Protein AF-A0A142WNH7-F1 (afdb_monomer_lite)

Secondary structure (DSSP, 8-state):
-----------------------------------------HHHHHHHHHHHH--HHHHHHHEE-TT-GGGG---SSTTS---SEEHHHHHT-HHHHHHHHHHHHTTS-HHHHHHHHHHHH---S---HHHHHHHTT-EEEEES---SSSEEEEEEE-SSEEEEEEEETTEEEE--SEEEEEETTTTTT-BTTB-TTHHHHHHHHHHHT--HHHHHHHEEESSPPSS-TTTT-SS---PPP-SEEGGGS-HHHHHHHHHHHHHHHTTS-HHHHHHHHHHHHHH-GGG-EEEEEE-SSTTS-EEEEEE-SSEEEEEEEE--TTT-TT----EEEEEEEETT-GGGPPPTT---

pLDDT: mean 80.45, std 18.61, range [34.91, 98.5]

Foldseek 3Di:
DDDDDDDDDDDDDDDDDDDDDPPPPPPPPPPPPPPPPPPQQLLLVLQLQLLVPDDPVLNVQAEAAQPPLVLLFWDAADPPPDTHHQLLVLLVDPSNLVSVQSNVVQFFPNQQAVLLSVVSPDPDPDGQLLNCLQSARWHKHKHDRRDQADWIKIWIYYNFWTWIFIAHNSDTPFTDWIKGKFFACSQVVAGVQAHLVQQVVLLLVLLVPDDPVQNVQLAQDAAADPDDPCNRGQWDDPDQDGGDFLLRDDPVSNVSLVRNVLRVLNRHDPVSSVVVVVVQVVQPSRQWHKHKYDDSPQFTWIKIWIDHQFKIKIKTFAFDPPPDPPRTTTMMMIIIHTNCGHPSDGPDPPPD

Sequence (352 aa):
MGPSSMTSQMIPTLSRVLILGLAFLSLAGRPARSQEEPKTNPLVDASEHLLSLLNADERRVALLPFDDPRRLDWGCGERLYRRGLPLEFAAGNRAIRHALSPLLKSLAVLPTLDPVLVELGDETETKPLSAHAISDNCHLTLFGRPGPASRWSLSLEGSRISLNFVVDQGRIVSSTPQMIAWRGDDFANGIPGWDPRRVPDGMRELVATFSTAQRERAAYRESPAAVIASEGEAQVPLAPPLGLRYSELDPVQQELARRPVVDMCRMLPQEVANERLRTIAERGWDEVHFGWAGSENRKEPHSFRIQGPTFLLECVATVSDEFSGDGAVDTWQCVWRSRQGDFGLPLVGDSN

Radius of gyration: 29.56 Å; chains: 1; bounding box: 98×56×100 Å

Structure (mmCIF, N/CA/C/O backbone):
data_AF-A0A142WNH7-F1
#
_entry.id   AF-A0A142WNH7-F1
#
loop_
_atom_site.group_PDB
_atom_site.id
_atom_site.type_symbol
_atom_site.label_atom_id
_atom_site.label_alt_id
_atom_site.label_comp_id
_atom_site.label_asym_id
_atom_site.label_entity_id
_atom_site.label_seq_id
_atom_site.pdbx_PDB_ins_code
_atom_site.Cartn_x
_atom_site.Cartn_y
_atom_site.Cartn_z
_atom_site.occupancy
_atom_site.B_iso_or_equiv
_atom_site.auth_seq_id
_atom_site.auth_comp_id
_atom_site.auth_asym_id
_atom_site.auth_atom_id
_atom_site.pdbx_PDB_model_num
ATOM 1 N N . MET A 1 1 ? -72.234 -31.569 -48.144 1.00 38.62 1 MET A N 1
ATOM 2 C CA . MET A 1 1 ? -72.427 -32.163 -49.483 1.00 38.62 1 MET A CA 1
ATOM 3 C C . MET A 1 1 ? -71.335 -31.602 -50.383 1.00 38.62 1 MET A C 1
ATOM 5 O O . MET A 1 1 ? -71.257 -30.387 -50.486 1.00 38.62 1 MET A O 1
ATOM 9 N N . GLY A 1 2 ? -70.445 -32.454 -50.916 1.00 47.25 2 GLY A N 1
ATOM 10 C CA . GLY A 1 2 ? -69.524 -32.082 -52.015 1.00 47.25 2 GLY A CA 1
ATOM 11 C C . GLY A 1 2 ? -70.302 -31.808 -53.316 1.00 47.25 2 GLY A C 1
ATOM 12 O O . GLY A 1 2 ? -71.534 -31.831 -53.240 1.00 47.25 2 GLY A O 1
ATOM 13 N N . PRO A 1 3 ? -69.681 -31.602 -54.500 1.00 57.34 3 PRO A N 1
ATOM 14 C CA . PRO A 1 3 ? -68.365 -32.082 -54.984 1.00 57.34 3 PRO A CA 1
ATOM 15 C C . PRO A 1 3 ? -67.507 -30.935 -55.605 1.00 57.34 3 PRO A C 1
ATOM 17 O O . PRO A 1 3 ? -67.969 -29.806 -55.696 1.00 57.34 3 PRO A O 1
ATOM 20 N N . SER A 1 4 ? -66.198 -31.029 -55.879 1.00 40.84 4 SER A N 1
ATOM 21 C CA . SER A 1 4 ? -65.420 -31.858 -56.832 1.00 40.84 4 SER A CA 1
ATOM 22 C C . SER A 1 4 ? -65.783 -31.696 -58.323 1.00 40.84 4 SER A C 1
ATOM 24 O O . SER A 1 4 ? -66.835 -32.143 -58.761 1.00 40.84 4 SER A O 1
ATOM 26 N N . SER A 1 5 ? -64.864 -31.125 -59.112 1.00 42.47 5 SER A N 1
ATOM 27 C CA . SER A 1 5 ? -64.420 -31.545 -60.471 1.00 42.47 5 SER A CA 1
ATOM 28 C C . SER A 1 5 ? -63.553 -30.410 -61.053 1.00 42.47 5 SER A C 1
ATOM 30 O O . SER A 1 5 ? -63.972 -29.262 -61.060 1.00 42.47 5 SER A O 1
ATOM 32 N N . MET A 1 6 ? -62.238 -30.559 -61.245 1.00 42.66 6 MET A N 1
ATOM 33 C CA . MET A 1 6 ? -61.462 -31.366 -62.207 1.00 42.66 6 MET A CA 1
ATOM 34 C C . MET A 1 6 ? -61.632 -30.988 -63.684 1.00 42.66 6 MET A C 1
ATOM 36 O O . MET A 1 6 ? -62.741 -30.867 -64.188 1.00 42.66 6 MET A O 1
ATOM 40 N N . THR A 1 7 ? -60.472 -31.017 -64.357 1.00 42.25 7 THR A N 1
ATOM 41 C CA . THR A 1 7 ? -60.181 -30.990 -65.806 1.00 42.25 7 THR A CA 1
ATOM 42 C C . THR A 1 7 ? -60.046 -29.583 -66.416 1.00 42.25 7 THR A C 1
ATOM 44 O O . THR A 1 7 ? -60.785 -28.682 -66.063 1.00 42.25 7 THR A O 1
ATOM 47 N N . SER A 1 8 ? -59.088 -29.279 -67.295 1.00 38.88 8 SER A N 1
ATOM 48 C CA . SER A 1 8 ? -58.212 -30.145 -68.082 1.00 38.88 8 SER A CA 1
ATOM 49 C C . SER A 1 8 ? -56.910 -29.439 -68.491 1.00 38.88 8 SER A C 1
ATOM 51 O O . SER A 1 8 ? -56.737 -28.236 -68.339 1.00 38.88 8 SER A O 1
ATOM 53 N N . GLN A 1 9 ? -56.010 -30.275 -68.987 1.00 40.62 9 GLN A N 1
ATOM 54 C CA . GLN A 1 9 ? -54.592 -30.133 -69.285 1.00 40.62 9 GLN A CA 1
ATOM 55 C C . GLN A 1 9 ? -54.273 -29.212 -70.475 1.00 40.62 9 GLN A C 1
ATOM 57 O O . GLN A 1 9 ? -55.090 -29.083 -71.378 1.00 40.62 9 GLN A O 1
ATOM 62 N N . MET A 1 10 ? -53.026 -28.719 -70.549 1.00 36.62 10 MET A N 1
ATOM 63 C CA . MET A 1 10 ? -52.101 -29.025 -71.661 1.00 36.62 10 MET A CA 1
ATOM 64 C C . MET A 1 10 ? -50.708 -28.389 -71.454 1.00 36.62 10 MET A C 1
ATOM 66 O O . MET A 1 10 ? -50.561 -27.182 -71.311 1.00 36.62 10 MET A O 1
ATOM 70 N N . ILE A 1 11 ? -49.687 -29.247 -71.471 1.00 42.72 11 ILE A N 1
ATOM 71 C CA . ILE A 1 11 ? -48.238 -28.999 -71.645 1.00 42.72 11 ILE A CA 1
ATOM 72 C C . ILE A 1 11 ? -47.964 -29.461 -73.102 1.00 42.72 11 ILE A C 1
ATOM 74 O O . ILE A 1 11 ? -48.595 -30.461 -73.469 1.00 42.72 11 ILE A O 1
ATOM 78 N N . PRO A 1 12 ? -47.096 -28.838 -73.950 1.00 52.47 12 PRO A N 1
ATOM 79 C CA . PRO A 1 12 ? -45.646 -28.935 -73.736 1.00 52.47 12 PRO A CA 1
ATOM 80 C C . PRO A 1 12 ? -44.676 -27.900 -74.365 1.00 52.47 12 PRO A C 1
ATOM 82 O O . PRO A 1 12 ? -45.014 -27.079 -75.211 1.00 52.47 12 PRO A O 1
ATOM 85 N N . THR A 1 13 ? -43.407 -28.094 -73.961 1.00 37.75 13 THR A N 1
ATOM 86 C CA . THR A 1 13 ? -42.110 -27.842 -74.646 1.00 37.75 13 THR A CA 1
ATOM 87 C C . THR A 1 13 ? -41.588 -26.402 -74.728 1.00 37.75 13 THR A C 1
ATOM 89 O O . THR A 1 13 ? -42.099 -25.568 -75.455 1.00 37.75 13 THR A O 1
ATOM 92 N N . LEU A 1 14 ? -40.632 -26.044 -73.861 1.00 40.28 14 LEU A N 1
ATOM 93 C CA . LEU A 1 14 ? -39.161 -26.108 -74.030 1.00 40.28 14 LEU A CA 1
ATOM 94 C C . LEU A 1 14 ? -38.578 -25.056 -74.993 1.00 40.28 14 LEU A C 1
ATOM 96 O O . LEU A 1 14 ? -38.508 -25.269 -76.198 1.00 40.28 14 LEU A O 1
ATOM 100 N N . SER A 1 15 ? -37.986 -24.002 -74.428 1.00 34.97 15 SER A N 1
ATOM 101 C CA . SER A 1 15 ? -36.630 -23.574 -74.790 1.00 34.97 15 SER A CA 1
ATOM 102 C C . SER A 1 15 ? -36.051 -22.663 -73.715 1.00 34.97 15 SER A C 1
ATOM 104 O O . SER A 1 15 ? -36.736 -21.852 -73.102 1.00 34.97 15 SER A O 1
ATOM 106 N N . ARG A 1 16 ? -34.783 -22.929 -73.427 1.00 41.38 16 ARG A N 1
ATOM 107 C CA . ARG A 1 16 ? -33.985 -22.441 -72.307 1.00 41.38 16 ARG A CA 1
ATOM 108 C C . ARG A 1 16 ? -33.397 -21.051 -72.605 1.00 41.38 16 ARG A C 1
ATOM 110 O O . ARG A 1 16 ? -33.131 -20.747 -73.760 1.00 41.38 16 ARG A O 1
ATOM 117 N N . VAL A 1 17 ? -33.011 -20.367 -71.523 1.00 40.84 17 VAL A N 1
ATOM 118 C CA . VAL A 1 17 ? -31.764 -19.587 -71.321 1.00 40.84 17 VAL A CA 1
ATOM 119 C C . VAL A 1 17 ? -31.971 -18.103 -70.962 1.00 40.84 17 VAL A C 1
ATOM 121 O O . VAL A 1 17 ? -32.594 -17.344 -71.689 1.00 40.84 17 VAL A O 1
ATOM 124 N N . LEU A 1 18 ? -31.318 -17.743 -69.846 1.00 38.16 18 LEU A N 1
ATOM 125 C CA . LEU A 1 18 ? -30.968 -16.419 -69.311 1.00 38.16 18 LEU A CA 1
ATOM 126 C C . LEU A 1 18 ? -32.095 -15.533 -68.752 1.00 38.16 18 LEU A C 1
ATOM 128 O O . LEU A 1 18 ? -32.676 -14.707 -69.444 1.00 38.16 18 LEU A O 1
ATOM 132 N N . ILE A 1 19 ? -32.271 -15.591 -67.429 1.00 42.81 19 ILE A N 1
ATOM 133 C CA . ILE A 1 19 ? -32.728 -14.437 -66.646 1.00 42.81 19 ILE A CA 1
ATOM 134 C C . ILE A 1 19 ? -31.581 -14.062 -65.710 1.00 42.81 19 ILE A C 1
ATOM 136 O O . ILE A 1 19 ? -31.152 -14.868 -64.884 1.00 42.81 19 ILE A O 1
ATOM 140 N N . LEU A 1 20 ? -31.059 -12.847 -65.899 1.00 38.31 20 LEU A N 1
ATOM 141 C CA . LEU A 1 20 ? -30.110 -12.199 -65.001 1.00 38.31 20 LEU A CA 1
ATOM 142 C C . LEU A 1 20 ? -30.679 -12.191 -63.577 1.00 38.31 20 LEU A C 1
ATOM 144 O O . LEU A 1 20 ? -31.751 -11.642 -63.327 1.00 38.31 20 LEU A O 1
ATOM 148 N N . GLY A 1 21 ? -29.929 -12.770 -62.642 1.00 37.69 21 GLY A N 1
ATOM 149 C CA . GLY A 1 21 ? -30.197 -12.650 -61.218 1.00 37.69 21 GLY A CA 1
ATOM 150 C C . GLY A 1 21 ? -29.916 -11.230 -60.735 1.00 37.69 21 GLY A C 1
ATOM 151 O O . GLY A 1 21 ? -28.763 -10.833 -60.604 1.00 37.69 21 GLY A O 1
ATOM 152 N N . LEU A 1 22 ? -30.973 -10.484 -60.421 1.00 43.31 22 LEU A N 1
ATOM 153 C CA . LEU A 1 22 ? -30.908 -9.327 -59.532 1.00 43.31 22 LEU A CA 1
ATOM 154 C C . LEU A 1 22 ? -31.087 -9.830 -58.096 1.00 43.31 22 LEU A C 1
ATOM 156 O O . LEU A 1 22 ? -32.171 -9.781 -57.521 1.00 43.31 22 LEU A O 1
ATOM 160 N N . ALA A 1 23 ? -30.007 -10.361 -57.522 1.00 40.75 23 ALA A N 1
ATOM 161 C CA . ALA A 1 23 ? -29.908 -10.518 -56.080 1.00 40.75 23 ALA A CA 1
ATOM 162 C C . ALA A 1 23 ? -29.503 -9.158 -55.498 1.00 40.75 23 ALA A C 1
ATOM 164 O O . ALA A 1 23 ? -28.341 -8.758 -55.567 1.00 40.75 23 ALA A O 1
ATOM 165 N N . PHE A 1 24 ? -30.476 -8.432 -54.948 1.00 43.00 24 PHE A N 1
ATOM 166 C CA . PHE A 1 24 ? -30.218 -7.315 -54.046 1.00 43.00 24 PHE A CA 1
ATOM 167 C C . PHE A 1 24 ? -29.495 -7.866 -52.808 1.00 43.00 24 PHE A C 1
ATOM 169 O O . PHE A 1 24 ? -30.121 -8.339 -51.861 1.00 43.00 24 PHE A O 1
ATOM 176 N N . LEU A 1 25 ? -28.160 -7.838 -52.823 1.00 42.56 25 LEU A N 1
ATOM 177 C CA . LEU A 1 25 ? -27.369 -7.957 -51.607 1.00 42.56 25 LEU A CA 1
ATOM 178 C C . LEU A 1 25 ? -27.577 -6.663 -50.817 1.00 42.56 25 LEU A C 1
ATOM 180 O O . LEU A 1 25 ? -26.977 -5.629 -51.108 1.00 42.56 25 LEU A O 1
ATOM 184 N N . SER A 1 26 ? -28.432 -6.715 -49.801 1.00 42.84 26 SER A N 1
ATOM 185 C CA . SER A 1 26 ? -28.411 -5.743 -48.718 1.00 42.84 26 SER A CA 1
ATOM 18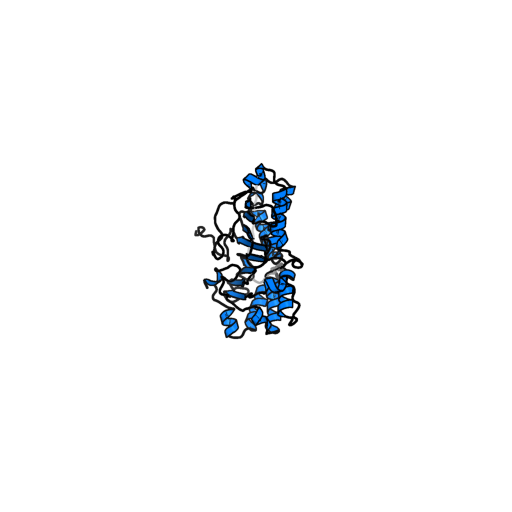6 C C . SER A 1 26 ? -27.085 -5.899 -47.966 1.00 42.84 26 SER A C 1
ATOM 188 O O . SER A 1 26 ? -26.998 -6.644 -46.988 1.00 42.84 26 SER A O 1
ATOM 190 N N . LEU A 1 27 ? -26.036 -5.209 -48.427 1.00 43.03 27 LEU A N 1
ATOM 191 C CA . LEU A 1 27 ? -24.900 -4.861 -47.580 1.00 43.03 27 LEU A CA 1
ATOM 192 C C . LEU A 1 27 ? -25.429 -3.893 -46.516 1.00 43.03 27 LEU A C 1
ATOM 194 O O . LEU A 1 27 ? -25.344 -2.675 -46.647 1.00 43.03 27 LEU A O 1
ATOM 198 N N . ALA A 1 28 ? -25.992 -4.444 -45.443 1.00 46.72 28 ALA A N 1
ATOM 199 C CA . ALA A 1 28 ? -25.970 -3.756 -44.169 1.00 46.72 28 ALA A CA 1
ATOM 200 C C . ALA A 1 28 ? -24.489 -3.633 -43.805 1.00 46.72 28 ALA A C 1
ATOM 202 O O . ALA A 1 28 ? -23.870 -4.588 -43.330 1.00 46.72 28 ALA A O 1
ATOM 203 N N . GLY A 1 29 ? -23.900 -2.481 -44.130 1.00 40.38 29 GLY A N 1
ATOM 204 C CA . GLY A 1 29 ? -22.588 -2.103 -43.645 1.00 40.38 29 GLY A CA 1
ATOM 205 C C . GLY A 1 29 ? -22.628 -2.202 -42.130 1.00 40.38 29 GLY A C 1
ATOM 206 O O . GLY A 1 29 ? -23.189 -1.338 -41.459 1.00 40.38 29 GLY A O 1
ATOM 207 N N . ARG A 1 30 ? -22.065 -3.283 -41.583 1.00 45.91 30 ARG A N 1
ATOM 208 C CA . ARG A 1 30 ? -21.613 -3.271 -40.198 1.00 45.91 30 ARG A CA 1
ATOM 209 C C . ARG A 1 30 ? -20.709 -2.048 -40.109 1.00 45.91 30 ARG A C 1
ATOM 211 O O . ARG A 1 30 ? -19.780 -1.982 -40.920 1.00 45.91 30 ARG A O 1
ATOM 218 N N . PRO A 1 31 ? -20.969 -1.077 -39.214 1.00 41.56 31 PRO A N 1
ATOM 219 C CA . PRO A 1 31 ? -19.994 -0.026 -39.007 1.00 41.56 31 PRO A CA 1
ATOM 220 C C . PRO A 1 31 ? -18.683 -0.749 -38.727 1.00 41.56 31 PRO A C 1
ATOM 222 O O . PRO A 1 31 ? -18.643 -1.652 -37.884 1.00 41.56 31 PRO A O 1
ATOM 225 N N . ALA A 1 32 ? -17.658 -0.444 -39.524 1.00 39.66 32 ALA A N 1
ATOM 226 C CA . ALA A 1 32 ? -16.311 -0.859 -39.210 1.00 39.66 32 ALA A CA 1
ATOM 227 C C . ALA A 1 32 ? -16.094 -0.363 -37.785 1.00 39.66 32 ALA A C 1
ATOM 229 O O . ALA A 1 32 ? -16.033 0.841 -37.544 1.00 39.66 32 ALA A O 1
ATOM 230 N N . ARG A 1 33 ? -16.114 -1.293 -36.825 1.00 41.94 33 ARG A N 1
ATOM 231 C CA . ARG A 1 33 ? -15.624 -1.030 -35.487 1.00 41.94 33 ARG A CA 1
ATOM 232 C C . ARG A 1 33 ? -14.202 -0.601 -35.767 1.00 41.94 33 ARG A C 1
ATOM 234 O O . ARG A 1 33 ? -13.409 -1.437 -36.195 1.00 41.94 33 ARG A O 1
ATOM 241 N N . SER A 1 34 ? -13.932 0.697 -35.672 1.00 38.59 34 SER A N 1
ATOM 242 C CA . SER A 1 34 ? -12.569 1.178 -35.602 1.00 38.59 34 SER A CA 1
ATOM 243 C C . SER A 1 34 ? -11.943 0.305 -34.529 1.00 38.59 34 SER A C 1
ATOM 245 O O . SER A 1 34 ? -12.357 0.354 -33.368 1.00 38.59 34 SER A O 1
ATOM 247 N N . GLN A 1 35 ? -11.057 -0.603 -34.936 1.00 39.03 35 GLN A N 1
ATOM 248 C CA . GLN A 1 35 ? -10.056 -1.080 -34.014 1.00 39.03 35 GLN A CA 1
ATOM 249 C C . GLN A 1 35 ? -9.303 0.200 -33.688 1.00 39.03 35 GLN A C 1
ATOM 251 O O . GLN A 1 35 ? -8.463 0.638 -34.466 1.00 39.03 35 GLN A O 1
ATOM 256 N N . GLU A 1 36 ? -9.726 0.886 -32.622 1.00 38.34 36 GLU A N 1
ATOM 257 C CA . GLU A 1 36 ? -8.798 1.728 -31.895 1.00 38.34 36 GLU A CA 1
ATOM 258 C C . GLU A 1 36 ? -7.592 0.819 -31.703 1.00 38.34 36 GLU A C 1
ATOM 260 O O . GLU A 1 36 ? -7.724 -0.258 -31.107 1.00 38.34 36 GLU A O 1
ATOM 265 N N . GLU A 1 37 ? -6.463 1.185 -32.317 1.00 40.25 37 GLU A N 1
ATOM 266 C CA . GLU A 1 37 ? -5.187 0.612 -31.919 1.00 40.25 37 GLU A CA 1
ATOM 267 C C . GLU A 1 37 ? -5.202 0.605 -30.393 1.00 40.25 37 GLU A C 1
ATOM 269 O O . GLU A 1 37 ? -5.596 1.626 -29.810 1.00 40.25 37 GLU A O 1
ATOM 274 N N . PRO A 1 38 ? -4.932 -0.543 -29.743 1.00 43.53 38 PRO A N 1
ATOM 275 C CA . PRO A 1 38 ? -5.023 -0.612 -28.298 1.00 43.53 38 PRO A CA 1
ATOM 276 C C . PRO A 1 38 ? -4.160 0.524 -27.773 1.00 43.53 38 PRO A C 1
ATOM 278 O O . PRO A 1 38 ? -2.953 0.505 -28.006 1.00 43.53 38 PRO A O 1
ATOM 281 N N . LYS A 1 39 ? -4.789 1.543 -27.164 1.00 51.69 39 LYS A N 1
ATOM 282 C CA . LYS A 1 39 ? -4.065 2.666 -26.570 1.00 51.69 39 LYS A CA 1
ATOM 283 C C . LYS A 1 39 ? -3.031 2.024 -25.667 1.00 51.69 39 LYS A C 1
ATOM 285 O O . LYS A 1 39 ? -3.396 1.344 -24.705 1.00 51.69 39 LYS A O 1
ATOM 290 N N . THR A 1 40 ? -1.770 2.131 -26.059 1.00 57.91 40 THR A N 1
ATOM 291 C CA . THR A 1 40 ? -0.675 1.551 -25.309 1.00 57.91 40 THR A CA 1
ATOM 292 C C . THR A 1 40 ? -0.746 2.146 -23.914 1.00 57.91 40 THR A C 1
ATOM 294 O O . THR A 1 40 ? -0.993 3.340 -23.731 1.00 57.91 40 THR A O 1
ATOM 297 N N . ASN A 1 41 ? -0.683 1.281 -22.905 1.00 78.06 41 ASN A N 1
ATOM 298 C CA . ASN A 1 41 ? -0.731 1.737 -21.529 1.00 78.06 41 ASN A CA 1
ATOM 299 C C . ASN A 1 41 ? 0.446 2.707 -21.324 1.00 78.06 41 ASN A C 1
ATOM 301 O O . ASN A 1 41 ? 1.575 2.299 -21.603 1.00 78.06 41 ASN A O 1
ATOM 305 N N . PRO A 1 42 ? 0.225 3.945 -20.836 1.00 83.19 42 PRO A N 1
ATOM 306 C CA . PRO A 1 42 ? 1.298 4.918 -20.619 1.00 83.19 42 PRO A CA 1
ATOM 307 C C . PRO A 1 42 ? 2.473 4.357 -19.811 1.00 83.19 42 PRO A C 1
ATOM 309 O O . PRO A 1 42 ? 3.620 4.738 -20.028 1.00 83.19 42 PRO A O 1
ATOM 312 N N . LEU A 1 43 ? 2.197 3.397 -18.923 1.00 86.38 43 LEU A N 1
ATOM 313 C CA . LEU A 1 43 ? 3.203 2.672 -18.163 1.00 86.38 43 LEU A CA 1
ATOM 314 C C . LEU A 1 43 ? 4.115 1.799 -19.046 1.00 86.38 43 LEU A C 1
ATOM 316 O O . LEU A 1 43 ? 5.319 1.732 -18.796 1.00 86.38 43 LEU A O 1
ATOM 320 N N . VAL A 1 44 ? 3.561 1.134 -20.066 1.00 90.06 44 VAL A N 1
ATOM 321 C CA . VAL A 1 44 ? 4.323 0.340 -21.047 1.00 90.06 44 VAL A CA 1
ATOM 322 C C . VAL A 1 44 ? 5.234 1.260 -21.849 1.00 90.06 44 VAL A C 1
ATOM 324 O O . VAL A 1 44 ? 6.446 1.050 -21.843 1.00 90.06 44 VAL A O 1
ATOM 327 N N . ASP A 1 45 ? 4.675 2.314 -22.447 1.00 88.75 45 ASP A N 1
ATOM 328 C CA . ASP A 1 45 ? 5.428 3.244 -23.295 1.00 88.75 45 ASP A CA 1
ATOM 329 C C . ASP A 1 45 ? 6.554 3.930 -22.515 1.00 88.75 45 ASP A C 1
ATOM 331 O O . ASP A 1 45 ? 7.693 4.004 -22.981 1.00 88.75 45 ASP A O 1
ATOM 335 N N . ALA A 1 46 ? 6.271 4.379 -21.288 1.00 89.00 46 ALA A N 1
ATOM 336 C CA . ALA A 1 46 ? 7.270 5.006 -20.431 1.00 89.00 46 ALA A CA 1
ATOM 337 C C . ALA A 1 46 ? 8.390 4.030 -20.029 1.00 89.00 46 ALA A C 1
ATOM 339 O O . ALA A 1 46 ? 9.557 4.421 -19.976 1.00 89.00 46 ALA A O 1
ATOM 340 N N . SER A 1 47 ? 8.062 2.756 -19.793 1.00 92.06 47 SER A N 1
ATOM 341 C CA . SER A 1 47 ? 9.054 1.732 -19.436 1.00 92.06 47 SER A CA 1
ATOM 342 C C . SER A 1 47 ? 9.930 1.339 -20.626 1.00 92.06 47 SER A C 1
ATOM 344 O O . SER A 1 47 ? 11.147 1.211 -20.480 1.00 92.06 47 SER A O 1
ATOM 346 N N . GLU A 1 48 ? 9.346 1.183 -21.818 1.00 93.25 48 GLU A N 1
ATOM 347 C CA . GLU A 1 48 ? 10.109 0.934 -23.046 1.00 93.25 48 GLU A CA 1
ATOM 348 C C . GLU A 1 48 ? 11.007 2.124 -23.399 1.00 93.25 48 GLU A C 1
ATOM 350 O O . GLU A 1 48 ? 12.181 1.936 -23.742 1.00 93.25 48 GLU A O 1
ATOM 355 N N . HIS A 1 49 ? 10.495 3.350 -23.250 1.00 91.25 49 HIS A N 1
ATOM 356 C CA . HIS A 1 49 ? 11.275 4.559 -23.478 1.00 91.25 49 HIS A CA 1
ATOM 357 C C . HIS A 1 49 ? 12.445 4.674 -22.497 1.00 91.25 49 HIS A C 1
ATOM 359 O O . HIS A 1 49 ? 13.576 4.876 -22.941 1.00 91.25 49 HIS A O 1
ATOM 365 N N . LEU A 1 50 ? 12.219 4.461 -21.195 1.00 90.44 50 LEU A N 1
ATOM 366 C CA . LEU A 1 50 ? 13.288 4.437 -20.196 1.00 90.44 50 LEU A CA 1
ATOM 367 C C . LEU A 1 50 ? 14.382 3.441 -20.589 1.00 90.44 50 LEU A C 1
ATOM 369 O O . LEU A 1 50 ? 15.547 3.820 -20.677 1.00 90.44 50 LEU A O 1
ATOM 373 N N . LEU A 1 51 ? 14.011 2.192 -20.896 1.00 92.56 51 LEU A N 1
ATOM 374 C CA . LEU A 1 51 ? 14.970 1.159 -21.290 1.00 92.56 51 LEU A CA 1
ATOM 375 C C . LEU A 1 51 ? 15.793 1.568 -22.513 1.00 92.56 51 LEU A C 1
ATOM 377 O O . LEU A 1 51 ? 16.977 1.245 -22.569 1.00 92.56 51 LEU A O 1
ATOM 381 N N . SER A 1 52 ? 15.200 2.278 -23.479 1.00 93.19 52 SER A N 1
ATOM 382 C CA . SER A 1 52 ? 15.902 2.750 -24.680 1.00 93.19 52 SER A CA 1
ATOM 383 C C . SER A 1 52 ? 17.037 3.741 -24.386 1.00 93.19 52 SER A C 1
ATOM 385 O O . SER A 1 52 ? 17.975 3.822 -25.176 1.00 93.19 52 SER A O 1
ATOM 387 N N . LEU A 1 53 ? 16.977 4.442 -23.250 1.00 91.50 53 LEU A N 1
ATOM 388 C CA . LEU A 1 53 ? 17.969 5.436 -22.831 1.00 91.50 53 LEU A CA 1
ATOM 389 C C . LEU A 1 53 ? 19.101 4.847 -21.983 1.00 91.50 53 LEU A C 1
ATOM 391 O O . LEU A 1 53 ? 20.149 5.479 -21.860 1.00 91.50 53 LEU A O 1
ATOM 395 N N . LEU A 1 54 ? 18.893 3.665 -21.395 1.00 90.62 54 LEU A N 1
ATOM 396 C CA . LEU A 1 54 ? 19.873 3.027 -20.518 1.00 90.62 54 LEU A CA 1
ATOM 397 C C . LEU A 1 54 ? 21.019 2.404 -21.316 1.00 90.62 54 LEU A C 1
ATOM 399 O O . LEU A 1 54 ? 20.795 1.685 -22.302 1.00 90.62 54 LEU A O 1
ATOM 403 N N . ASN A 1 55 ? 22.243 2.608 -20.831 1.00 90.19 55 ASN A N 1
ATOM 404 C CA . ASN A 1 55 ? 23.418 1.896 -21.322 1.00 90.19 55 ASN A CA 1
ATOM 405 C C . ASN A 1 55 ? 23.378 0.401 -20.927 1.00 90.19 55 ASN A C 1
ATOM 407 O O . ASN A 1 55 ? 22.460 -0.064 -20.249 1.00 90.19 55 ASN A O 1
ATOM 411 N N . ALA A 1 56 ? 24.361 -0.383 -21.379 1.00 91.94 56 ALA A N 1
ATOM 412 C CA . ALA A 1 56 ? 24.372 -1.830 -21.156 1.00 91.94 56 ALA A CA 1
ATOM 413 C C . ALA A 1 56 ? 24.407 -2.222 -19.664 1.00 91.94 56 ALA A C 1
ATOM 415 O O . ALA A 1 56 ? 23.711 -3.159 -19.270 1.00 91.94 56 ALA A O 1
ATOM 416 N N . ASP A 1 57 ? 25.167 -1.503 -18.837 1.00 89.19 57 ASP A N 1
ATOM 417 C CA . ASP A 1 57 ? 25.285 -1.779 -17.403 1.00 89.19 57 ASP A CA 1
ATOM 418 C C . ASP A 1 57 ? 24.046 -1.341 -16.623 1.00 89.19 57 ASP A C 1
ATOM 420 O O . ASP A 1 57 ? 23.522 -2.112 -15.819 1.00 89.19 57 ASP A O 1
ATOM 424 N N . GLU A 1 58 ? 23.528 -0.148 -16.912 1.00 89.31 58 GLU A N 1
ATOM 425 C CA . GLU A 1 58 ? 22.272 0.354 -16.343 1.00 89.31 58 GLU A CA 1
ATOM 426 C C . GLU A 1 58 ? 21.109 -0.582 -16.681 1.00 89.31 58 GLU A C 1
ATOM 428 O O . GLU A 1 58 ? 20.330 -0.965 -15.811 1.00 89.31 58 GLU A O 1
ATOM 433 N N . ARG A 1 59 ? 21.016 -1.026 -17.939 1.00 91.94 59 ARG A N 1
ATOM 434 C CA . ARG A 1 59 ? 19.982 -1.968 -18.373 1.00 91.94 59 ARG A CA 1
ATOM 435 C C . ARG A 1 59 ? 20.116 -3.320 -17.678 1.00 91.94 59 ARG A C 1
ATOM 437 O O . ARG A 1 59 ? 19.100 -3.910 -17.327 1.00 91.94 59 ARG A O 1
ATOM 444 N N . ARG A 1 60 ? 21.343 -3.809 -17.472 1.00 91.19 60 ARG A N 1
ATOM 445 C CA . ARG A 1 60 ? 21.608 -5.088 -16.796 1.00 91.19 60 ARG A CA 1
ATOM 446 C C . ARG A 1 60 ? 21.120 -5.091 -15.349 1.00 91.19 60 ARG A C 1
ATOM 448 O O . ARG A 1 60 ? 20.713 -6.142 -14.863 1.00 91.19 60 ARG A O 1
ATOM 455 N N . VAL A 1 61 ? 21.178 -3.952 -14.658 1.00 89.88 61 VAL A N 1
ATOM 456 C CA . VAL A 1 61 ? 20.653 -3.846 -13.288 1.00 89.88 61 VAL A CA 1
ATOM 457 C C . VAL A 1 61 ? 19.163 -3.513 -13.264 1.00 89.88 61 VAL A C 1
ATOM 459 O O . VAL A 1 61 ? 18.462 -4.026 -12.400 1.00 89.88 61 VAL A O 1
ATOM 462 N N . ALA A 1 62 ? 18.667 -2.723 -14.223 1.00 91.56 62 ALA A N 1
ATOM 463 C CA . ALA A 1 62 ? 17.274 -2.284 -14.291 1.00 91.56 62 ALA A CA 1
ATOM 464 C C . ALA A 1 62 ? 16.299 -3.353 -14.803 1.00 91.56 62 ALA A C 1
ATOM 466 O O . ALA A 1 62 ? 15.127 -3.306 -14.446 1.00 91.56 62 ALA A O 1
ATOM 467 N N . LEU A 1 63 ? 16.748 -4.273 -15.665 1.00 95.75 63 LEU A N 1
ATOM 468 C CA . LEU A 1 63 ? 15.907 -5.276 -16.318 1.00 95.75 63 LEU A CA 1
ATOM 469 C C . LEU A 1 63 ? 16.357 -6.690 -15.951 1.00 95.75 63 LEU A C 1
ATOM 471 O O . LEU A 1 63 ? 17.393 -7.171 -16.410 1.00 95.75 63 LEU A O 1
ATOM 475 N N . LEU A 1 64 ? 15.529 -7.370 -15.169 1.00 95.94 64 LEU A N 1
ATOM 476 C CA . LEU A 1 64 ? 15.738 -8.736 -14.708 1.00 95.94 64 LEU A CA 1
ATOM 477 C C . LEU A 1 64 ? 14.750 -9.708 -15.378 1.00 95.94 64 LEU A C 1
ATOM 479 O O . LEU A 1 64 ? 13.739 -9.274 -15.939 1.00 95.94 64 LEU A O 1
ATOM 483 N N . PRO A 1 65 ? 15.006 -11.029 -15.344 1.00 96.69 65 PRO A N 1
ATOM 484 C CA . PRO A 1 65 ? 14.020 -12.034 -15.745 1.00 96.69 65 PRO A CA 1
ATOM 485 C C . PRO A 1 65 ? 12.710 -11.915 -14.950 1.00 96.69 65 PRO A C 1
ATOM 487 O O . PRO A 1 65 ? 12.710 -11.495 -13.796 1.00 96.69 65 PRO A O 1
ATOM 490 N N . PHE A 1 66 ? 11.574 -12.283 -15.551 1.00 96.81 66 PHE A N 1
ATOM 491 C CA . PHE A 1 66 ? 10.270 -12.185 -14.875 1.00 96.81 66 PHE A CA 1
ATOM 492 C C . PHE A 1 66 ? 10.163 -13.106 -13.649 1.00 96.81 66 PHE A C 1
ATOM 494 O O . PHE A 1 66 ? 9.516 -12.779 -12.659 1.00 96.81 66 PHE A O 1
ATOM 501 N N . ASP A 1 67 ? 10.785 -14.273 -13.723 1.00 95.62 67 ASP A N 1
ATOM 502 C CA . ASP A 1 67 ? 10.823 -15.306 -12.691 1.00 95.62 67 ASP A CA 1
ATOM 503 C C . ASP A 1 67 ? 11.945 -15.105 -11.666 1.00 95.62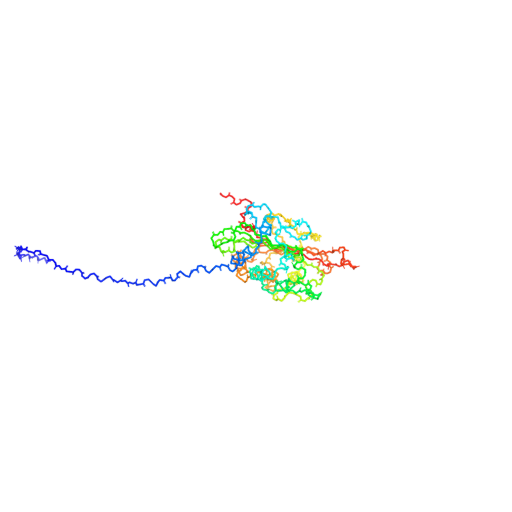 67 ASP A C 1
ATOM 505 O O . ASP A 1 67 ? 12.118 -15.939 -10.779 1.00 95.62 67 ASP A O 1
ATOM 509 N N . ASP A 1 68 ? 12.683 -13.996 -11.750 1.00 94.69 68 ASP A N 1
ATOM 510 C CA . ASP A 1 68 ? 13.728 -13.689 -10.787 1.00 94.69 68 ASP A CA 1
ATOM 511 C C . ASP A 1 68 ? 13.134 -13.625 -9.363 1.00 94.69 68 ASP A C 1
ATOM 513 O O . ASP A 1 68 ? 12.167 -12.886 -9.136 1.00 94.69 68 ASP A O 1
ATOM 517 N N . PRO A 1 69 ? 13.684 -14.371 -8.383 1.00 91.62 69 PRO A N 1
ATOM 518 C CA . PRO A 1 69 ? 13.129 -14.436 -7.029 1.00 91.62 69 PRO A CA 1
ATOM 519 C C . PRO A 1 69 ? 13.104 -13.070 -6.340 1.00 91.62 69 PRO A C 1
ATOM 521 O O . PRO A 1 69 ? 12.265 -12.827 -5.475 1.00 91.62 69 PRO A O 1
ATOM 524 N N . ARG A 1 70 ? 13.971 -12.145 -6.770 1.00 90.19 70 ARG A N 1
ATOM 525 C CA . ARG A 1 70 ? 14.020 -10.767 -6.277 1.00 90.19 70 ARG A CA 1
ATOM 526 C C . ARG A 1 70 ? 12.736 -9.988 -6.561 1.00 90.19 70 ARG A C 1
ATOM 528 O O . ARG A 1 70 ? 12.504 -8.986 -5.900 1.00 90.19 70 ARG A O 1
ATOM 535 N N . ARG A 1 71 ? 11.892 -10.448 -7.495 1.00 92.88 71 ARG A N 1
ATOM 536 C CA . ARG A 1 71 ? 10.555 -9.886 -7.740 1.00 92.88 71 ARG A CA 1
ATOM 537 C C . ARG A 1 71 ? 9.624 -10.045 -6.542 1.00 92.88 71 ARG A C 1
ATOM 539 O O . ARG A 1 71 ? 8.679 -9.281 -6.429 1.00 92.88 71 ARG A O 1
ATOM 546 N N . LEU A 1 72 ? 9.844 -11.058 -5.705 1.00 92.81 72 LEU A N 1
ATOM 547 C CA . LEU A 1 72 ? 8.959 -11.400 -4.588 1.00 92.81 72 LEU A CA 1
ATOM 548 C C . LEU A 1 72 ? 9.482 -10.921 -3.231 1.00 92.81 72 LEU A C 1
ATOM 550 O O . LEU A 1 72 ? 8.785 -11.078 -2.233 1.00 92.81 72 LEU A O 1
ATOM 554 N N . ASP A 1 73 ? 10.690 -10.366 -3.194 1.00 88.38 73 ASP A N 1
ATOM 555 C CA . ASP A 1 73 ? 11.313 -9.831 -1.988 1.00 88.38 73 ASP A CA 1
ATOM 556 C C . ASP A 1 73 ? 11.022 -8.333 -1.907 1.00 88.38 73 ASP A C 1
ATOM 558 O O . ASP A 1 73 ? 11.511 -7.575 -2.736 1.00 88.38 73 ASP A O 1
ATOM 562 N N . TRP A 1 74 ? 10.211 -7.914 -0.943 1.00 90.25 74 TRP A N 1
ATOM 563 C CA . TRP A 1 74 ? 9.711 -6.544 -0.826 1.00 90.25 74 TRP A CA 1
ATOM 564 C C . TRP A 1 74 ? 9.794 -6.045 0.621 1.00 90.25 74 TRP A C 1
ATOM 566 O O . TRP A 1 74 ? 9.897 -6.836 1.563 1.00 90.25 74 TRP A O 1
ATOM 576 N N . GLY A 1 75 ? 9.729 -4.730 0.811 1.00 85.38 75 GLY A N 1
ATOM 577 C CA . GLY A 1 75 ? 9.755 -4.098 2.134 1.00 85.38 75 GLY A CA 1
ATOM 578 C C . GLY A 1 75 ? 10.253 -2.658 2.090 1.00 85.38 75 GLY A C 1
ATOM 579 O O . GLY A 1 75 ? 10.493 -2.111 1.016 1.00 85.38 75 GLY A O 1
ATOM 580 N N . CYS A 1 76 ? 10.433 -2.051 3.258 1.00 78.94 76 CYS A N 1
ATOM 581 C CA . CYS A 1 76 ? 11.045 -0.729 3.399 1.00 78.94 76 CYS A CA 1
ATOM 582 C C . CYS A 1 76 ? 12.327 -0.815 4.244 1.00 78.94 76 CYS A C 1
ATOM 584 O O . CYS A 1 76 ? 12.532 -1.740 5.027 1.00 78.94 76 CYS A O 1
ATOM 586 N N . GLY A 1 77 ? 13.195 0.190 4.121 1.00 72.44 77 GLY A N 1
ATOM 587 C CA . GLY A 1 77 ? 14.399 0.318 4.947 1.00 72.44 77 GLY A CA 1
ATOM 588 C C . GLY A 1 77 ? 15.653 -0.341 4.366 1.00 72.44 77 GLY A C 1
ATOM 589 O O . GLY A 1 77 ? 15.774 -0.578 3.163 1.00 72.44 77 GLY A O 1
ATOM 590 N N . GLU A 1 78 ? 16.655 -0.553 5.215 1.00 62.50 78 GLU A N 1
ATOM 591 C CA . GLU A 1 78 ? 18.012 -0.952 4.799 1.00 62.50 78 GLU A CA 1
ATOM 592 C C . GLU A 1 78 ? 18.160 -2.452 4.508 1.00 62.50 78 GLU A C 1
ATOM 594 O O . GLU A 1 78 ? 19.141 -2.867 3.895 1.00 62.50 78 GLU A O 1
ATOM 599 N N . ARG A 1 79 ? 17.177 -3.273 4.910 1.00 61.12 79 ARG A N 1
ATOM 600 C CA . ARG A 1 79 ? 17.204 -4.738 4.738 1.00 61.12 79 ARG A CA 1
ATOM 601 C C . ARG A 1 79 ? 17.286 -5.154 3.270 1.00 61.12 79 ARG A C 1
ATOM 603 O O . ARG A 1 79 ? 17.870 -6.186 2.944 1.00 61.12 79 ARG A O 1
ATOM 610 N N . LEU A 1 80 ? 16.683 -4.366 2.388 1.00 60.94 80 LEU A N 1
ATOM 611 C CA . LEU A 1 80 ? 16.772 -4.593 0.958 1.00 60.94 80 LEU A CA 1
ATOM 612 C C . LEU A 1 80 ? 18.155 -4.116 0.509 1.00 60.94 80 LEU A C 1
ATOM 614 O O . LEU A 1 80 ? 18.373 -2.921 0.355 1.00 60.94 80 LEU A O 1
ATOM 618 N N . TYR A 1 81 ? 19.101 -5.031 0.291 1.00 52.84 81 TYR A N 1
ATOM 619 C CA . TYR A 1 81 ? 20.281 -4.734 -0.525 1.00 52.84 81 TYR A CA 1
ATOM 620 C C . TYR A 1 81 ? 19.768 -4.385 -1.929 1.00 52.84 81 TYR A C 1
ATOM 622 O O . TYR A 1 81 ? 19.361 -5.265 -2.691 1.00 52.84 81 TYR A O 1
ATOM 630 N N . ARG A 1 82 ? 19.644 -3.080 -2.192 1.00 64.25 82 ARG A N 1
ATOM 631 C CA . ARG A 1 82 ? 18.722 -2.540 -3.198 1.00 64.25 82 ARG A CA 1
ATOM 632 C C . ARG A 1 82 ? 19.147 -2.911 -4.614 1.00 64.25 82 ARG A C 1
ATOM 634 O O . ARG A 1 82 ? 20.328 -2.978 -4.951 1.00 64.25 82 ARG A O 1
ATOM 641 N N . ARG A 1 83 ? 18.138 -3.230 -5.423 1.00 74.06 83 ARG A N 1
ATOM 642 C CA . ARG A 1 83 ? 18.240 -3.814 -6.764 1.00 74.06 83 ARG A CA 1
ATOM 643 C C . ARG A 1 83 ? 17.615 -2.859 -7.756 1.00 74.06 83 ARG A C 1
ATOM 645 O O . ARG A 1 83 ? 16.679 -2.158 -7.396 1.00 74.06 83 ARG A O 1
ATOM 652 N N . GLY A 1 84 ? 18.073 -2.892 -8.999 1.00 86.06 84 GLY A N 1
ATOM 653 C CA . GLY A 1 84 ? 17.512 -2.040 -10.037 1.00 86.06 84 GLY A CA 1
ATOM 654 C C . GLY A 1 84 ? 18.363 -0.820 -10.326 1.00 86.06 84 GLY A C 1
ATOM 655 O O . GLY A 1 84 ? 19.511 -0.710 -9.899 1.00 86.06 84 GLY A O 1
ATOM 656 N N . LEU A 1 85 ? 17.769 0.095 -11.078 1.00 87.94 85 LEU A N 1
ATOM 657 C CA . LEU A 1 85 ? 18.335 1.396 -11.376 1.00 87.94 85 LEU A CA 1
ATOM 658 C C . LEU A 1 85 ? 18.083 2.334 -10.187 1.00 87.94 85 LEU A C 1
ATOM 660 O O . LEU A 1 85 ? 16.916 2.626 -9.909 1.00 87.94 85 LEU A O 1
ATOM 664 N N . PRO A 1 86 ? 19.123 2.837 -9.505 1.00 84.69 86 PRO A N 1
ATOM 665 C CA . PRO A 1 86 ? 18.933 3.839 -8.468 1.00 84.69 86 PRO A CA 1
ATOM 666 C C . PRO A 1 86 ? 18.433 5.138 -9.106 1.00 84.69 86 PRO A C 1
ATOM 668 O O . PRO A 1 86 ? 19.018 5.627 -10.081 1.00 84.69 86 PRO A O 1
ATOM 671 N N . LEU A 1 87 ? 17.373 5.721 -8.551 1.00 77.56 87 LEU A N 1
ATOM 672 C CA . LEU A 1 87 ? 16.804 6.958 -9.081 1.00 77.56 87 LEU A CA 1
ATOM 673 C C . LEU A 1 87 ? 17.779 8.135 -8.954 1.00 77.56 87 LEU A C 1
ATOM 675 O O . LEU A 1 87 ? 17.849 8.965 -9.855 1.00 77.56 87 LEU A O 1
ATOM 679 N N . GLU A 1 88 ? 18.593 8.164 -7.899 1.00 70.75 88 GLU A N 1
ATOM 680 C CA . GLU A 1 88 ? 19.624 9.190 -7.685 1.00 70.75 88 GLU A CA 1
ATOM 681 C C . GLU A 1 88 ? 20.712 9.171 -8.769 1.00 70.75 88 GLU A C 1
ATOM 683 O O . GLU A 1 88 ? 21.124 10.219 -9.259 1.00 70.75 88 GLU A O 1
ATOM 688 N N . PHE A 1 89 ? 21.138 7.987 -9.222 1.00 62.69 89 PHE A N 1
ATOM 689 C CA . PHE A 1 89 ? 22.099 7.868 -10.325 1.00 62.69 89 PHE A CA 1
ATOM 690 C C . PHE A 1 89 ? 21.460 8.214 -11.675 1.00 62.69 89 PHE A C 1
ATOM 692 O O . PHE A 1 89 ? 22.084 8.867 -12.515 1.00 62.69 89 PHE A O 1
ATOM 699 N N . ALA A 1 90 ? 20.185 7.861 -11.865 1.00 61.78 90 ALA A N 1
ATOM 700 C CA . ALA A 1 90 ? 19.397 8.307 -13.010 1.00 61.78 90 ALA A CA 1
ATOM 701 C C . ALA A 1 90 ? 19.214 9.840 -13.044 1.00 61.78 90 ALA A C 1
ATOM 703 O O . ALA A 1 90 ? 19.036 10.414 -14.125 1.00 61.78 90 ALA A O 1
ATOM 704 N N . ALA A 1 91 ? 19.319 10.517 -11.892 1.00 57.69 91 ALA A N 1
ATOM 705 C CA . ALA A 1 91 ? 19.224 11.968 -11.778 1.00 57.69 91 ALA A CA 1
ATOM 706 C C . ALA A 1 91 ? 20.347 12.705 -12.530 1.00 57.69 91 ALA A C 1
ATOM 708 O O . ALA A 1 91 ? 20.129 13.794 -13.054 1.00 57.69 91 ALA A O 1
ATOM 709 N N . GLY A 1 92 ? 21.528 12.097 -12.686 1.00 64.75 92 GLY A N 1
ATOM 710 C CA . GLY A 1 92 ? 22.637 12.693 -13.443 1.00 64.75 92 GLY A CA 1
ATOM 711 C C . GLY A 1 92 ? 22.352 12.864 -14.944 1.00 64.75 92 GLY A C 1
ATOM 712 O O . GLY A 1 92 ? 23.035 13.624 -15.630 1.00 64.75 92 GLY A O 1
ATOM 713 N N . ASN A 1 93 ? 21.318 12.202 -15.478 1.00 74.38 93 ASN A N 1
ATOM 714 C CA . ASN A 1 93 ? 20.986 12.215 -16.898 1.00 74.38 93 ASN A CA 1
ATOM 715 C C . ASN A 1 93 ? 19.612 12.860 -17.144 1.00 74.38 93 ASN A C 1
ATOM 717 O O . ASN A 1 93 ? 18.559 12.315 -16.812 1.00 74.38 93 ASN A O 1
ATOM 721 N N . ARG A 1 94 ? 19.601 14.042 -17.780 1.00 76.31 94 ARG A N 1
ATOM 722 C CA . ARG A 1 94 ? 18.366 14.793 -18.083 1.00 76.31 94 ARG A CA 1
ATOM 723 C C . ARG A 1 94 ? 17.352 13.974 -18.890 1.00 76.31 94 ARG A C 1
ATOM 725 O O . ARG A 1 94 ? 16.160 14.099 -18.621 1.00 76.31 94 ARG A O 1
ATOM 732 N N . ALA A 1 95 ? 17.803 13.157 -19.841 1.00 78.62 95 ALA A N 1
ATOM 733 C CA . ALA A 1 95 ? 16.914 12.342 -20.666 1.00 78.62 95 ALA A CA 1
ATOM 734 C C . ALA A 1 95 ? 16.257 11.226 -19.842 1.00 78.62 95 ALA A C 1
ATOM 736 O O . ALA A 1 95 ? 15.043 11.054 -19.914 1.00 78.62 95 ALA A O 1
ATOM 737 N N . ILE A 1 96 ? 17.032 10.536 -18.996 1.00 78.56 96 ILE A N 1
ATOM 738 C CA . ILE A 1 96 ? 16.507 9.493 -18.101 1.00 78.56 96 ILE A CA 1
ATOM 739 C C . ILE A 1 96 ? 15.502 10.098 -17.112 1.00 78.56 96 ILE A C 1
ATOM 741 O O . ILE A 1 96 ? 14.409 9.562 -16.957 1.00 78.56 96 ILE A O 1
ATOM 745 N N . ARG A 1 97 ? 15.796 11.265 -16.523 1.00 73.62 97 ARG A N 1
ATOM 746 C CA . ARG A 1 97 ? 14.837 11.999 -15.672 1.00 73.62 97 ARG A CA 1
ATOM 747 C C . ARG A 1 97 ? 13.525 12.322 -16.387 1.00 73.62 97 ARG A C 1
ATOM 749 O O . ARG A 1 97 ? 12.450 12.113 -15.828 1.00 73.62 97 ARG A O 1
ATOM 756 N N . HIS A 1 98 ? 13.599 12.804 -17.629 1.00 76.19 98 HIS A N 1
ATOM 757 C CA . HIS A 1 98 ? 12.402 13.093 -18.424 1.00 76.19 98 HIS A CA 1
ATOM 758 C C . HIS A 1 98 ? 11.598 11.823 -18.732 1.00 76.19 98 HIS A C 1
ATOM 760 O O . HIS A 1 98 ? 10.372 11.881 -18.711 1.00 76.19 98 HIS A O 1
ATOM 766 N N . ALA A 1 99 ? 12.260 10.683 -18.955 1.00 79.25 99 ALA A N 1
ATOM 767 C CA . ALA A 1 99 ? 11.602 9.394 -19.169 1.00 79.25 99 ALA A CA 1
ATOM 768 C C . ALA A 1 99 ? 11.008 8.788 -17.884 1.00 79.25 99 ALA A C 1
ATOM 770 O O . ALA A 1 99 ? 9.973 8.125 -17.939 1.00 79.25 99 ALA A O 1
ATOM 771 N N . LEU A 1 100 ? 11.611 9.048 -16.721 1.00 78.56 100 LEU A N 1
ATOM 772 C CA . LEU A 1 100 ? 11.085 8.617 -15.423 1.00 78.56 100 LEU A CA 1
ATOM 773 C C . LEU A 1 100 ? 9.805 9.361 -15.035 1.00 78.56 100 LEU A C 1
ATOM 775 O O . LEU A 1 100 ? 8.948 8.778 -14.378 1.00 78.56 100 LEU A O 1
ATOM 779 N N . SER A 1 101 ? 9.634 10.615 -15.464 1.00 75.94 101 SER A N 1
ATOM 780 C CA . SER A 1 101 ? 8.433 11.398 -15.147 1.00 75.94 101 SER A CA 1
ATOM 781 C C . SER A 1 101 ? 7.115 10.706 -15.518 1.00 75.94 101 SER A C 1
ATOM 783 O O . SER A 1 101 ? 6.311 10.480 -14.612 1.00 75.94 101 SER A O 1
ATOM 785 N N . PRO A 1 102 ? 6.857 10.337 -16.787 1.00 75.38 102 PRO A N 1
ATOM 786 C CA . PRO A 1 102 ? 5.623 9.648 -17.155 1.00 75.38 102 PRO A CA 1
ATOM 787 C C . PRO A 1 102 ? 5.497 8.268 -16.498 1.00 75.38 102 PRO A C 1
ATOM 789 O O . PRO A 1 102 ? 4.381 7.852 -16.190 1.00 75.38 102 PRO A O 1
ATOM 792 N N . LEU A 1 103 ? 6.616 7.582 -16.232 1.00 80.00 103 LEU A N 1
ATOM 793 C CA . LEU A 1 103 ? 6.618 6.292 -15.545 1.00 80.00 103 LEU A CA 1
ATOM 794 C C . LEU A 1 103 ? 6.123 6.443 -14.105 1.00 80.00 103 LEU A C 1
ATOM 796 O O . LEU A 1 103 ? 5.115 5.841 -13.758 1.00 80.00 103 LEU A O 1
ATOM 800 N N . LEU A 1 104 ? 6.751 7.300 -13.295 1.00 78.69 104 LEU A N 1
ATOM 801 C CA . LEU A 1 104 ? 6.351 7.536 -11.903 1.00 78.69 104 LEU A CA 1
ATOM 802 C C . LEU A 1 104 ? 4.894 8.017 -11.812 1.00 78.69 104 LEU A C 1
ATOM 804 O O . LEU A 1 104 ? 4.108 7.497 -11.022 1.00 78.69 104 LEU A O 1
ATOM 808 N N . LYS A 1 105 ? 4.495 8.925 -12.705 1.00 76.06 105 LYS A N 1
ATOM 809 C CA . LYS A 1 105 ? 3.113 9.416 -12.839 1.00 76.06 105 LYS A CA 1
ATOM 810 C C . LYS A 1 105 ? 2.087 8.326 -13.168 1.00 76.06 105 LYS A C 1
ATOM 812 O O . LYS A 1 105 ? 0.907 8.493 -12.876 1.00 76.06 105 LYS A O 1
ATOM 817 N N . SER A 1 106 ? 2.528 7.226 -13.773 1.00 76.44 106 SER A N 1
ATOM 818 C CA . SER A 1 106 ? 1.687 6.066 -14.079 1.00 76.44 106 SER A CA 1
ATOM 819 C C . SER A 1 106 ? 1.609 5.056 -12.925 1.00 76.44 106 SER A C 1
ATOM 821 O O . SER A 1 106 ? 0.810 4.126 -13.002 1.00 76.44 106 SER A O 1
ATOM 823 N N . LEU A 1 107 ? 2.417 5.208 -11.867 1.00 75.88 107 LEU A N 1
ATOM 824 C CA . LEU A 1 107 ? 2.484 4.281 -10.726 1.00 75.88 107 LEU A CA 1
ATOM 825 C C . LEU A 1 107 ? 1.731 4.779 -9.492 1.00 75.88 107 LEU A C 1
ATOM 827 O O . LEU A 1 107 ? 1.151 3.981 -8.759 1.00 75.88 107 LEU A O 1
ATOM 831 N N . ALA A 1 108 ? 1.731 6.089 -9.263 1.00 71.31 108 ALA A N 1
ATOM 832 C CA . ALA A 1 108 ? 1.064 6.737 -8.139 1.00 71.31 108 ALA A CA 1
ATOM 833 C C . ALA A 1 108 ? 0.411 8.044 -8.601 1.00 71.31 108 ALA A C 1
ATOM 835 O O . ALA A 1 108 ? 0.694 8.537 -9.695 1.00 71.31 108 ALA A O 1
ATOM 836 N N . VAL A 1 109 ? -0.483 8.609 -7.788 1.00 56.78 109 VAL A N 1
ATOM 837 C CA . VAL A 1 109 ? -1.125 9.887 -8.122 1.00 56.78 109 VAL A CA 1
ATOM 838 C C . VAL A 1 109 ? -0.054 10.963 -8.308 1.00 56.78 109 VAL A C 1
ATOM 840 O O . VAL A 1 109 ? 0.848 11.107 -7.488 1.00 56.78 109 VAL A O 1
ATOM 843 N N . LEU A 1 110 ? -0.177 11.701 -9.418 1.00 46.38 110 LEU A N 1
ATOM 844 C CA . LEU A 1 110 ? 0.793 12.664 -9.959 1.00 46.38 110 LEU A CA 1
ATOM 845 C C . LEU A 1 110 ? 1.576 13.465 -8.900 1.00 46.38 110 LEU A C 1
ATOM 847 O O . LEU A 1 110 ? 2.805 13.425 -8.935 1.00 46.38 110 LEU A O 1
ATOM 851 N N . PRO A 1 111 ? 0.946 14.107 -7.898 1.00 53.22 111 PRO A N 1
ATOM 852 C CA . PRO A 1 111 ? 1.685 14.953 -6.986 1.00 53.22 111 PRO A CA 1
ATOM 853 C C . PRO A 1 111 ? 2.368 14.183 -5.849 1.00 53.22 111 PRO A C 1
ATOM 855 O O . PRO A 1 111 ? 3.181 14.777 -5.153 1.00 53.22 111 PRO A O 1
ATOM 858 N N . THR A 1 112 ? 2.108 12.877 -5.678 1.00 56.91 112 THR A N 1
ATOM 859 C CA . THR A 1 112 ? 2.857 12.010 -4.752 1.00 56.91 112 THR A CA 1
ATOM 860 C C . THR A 1 112 ? 4.320 11.868 -5.167 1.00 56.91 112 THR A C 1
ATOM 862 O O . THR A 1 112 ? 5.197 11.787 -4.313 1.00 56.91 112 THR A O 1
ATOM 865 N N . LEU A 1 113 ? 4.585 11.885 -6.477 1.00 64.56 113 LEU A N 1
ATOM 866 C CA . LEU A 1 113 ? 5.921 11.699 -7.047 1.00 64.56 113 LEU A CA 1
ATOM 867 C C . LEU A 1 113 ? 6.423 12.924 -7.829 1.00 64.56 113 LEU A C 1
ATOM 869 O O . LEU A 1 113 ? 7.594 12.963 -8.190 1.00 64.56 113 LEU A O 1
ATOM 873 N N . ASP A 1 114 ? 5.607 13.960 -8.052 1.00 61.94 114 ASP A N 1
ATOM 874 C CA . ASP A 1 114 ? 6.088 15.225 -8.630 1.00 61.94 114 ASP A CA 1
ATOM 875 C C . ASP A 1 114 ? 7.203 15.882 -7.794 1.00 61.94 114 ASP A C 1
ATOM 877 O O . ASP A 1 114 ? 8.193 16.303 -8.391 1.00 61.94 114 ASP A O 1
ATOM 881 N N . PRO A 1 115 ? 7.141 15.926 -6.445 1.00 60.03 115 PRO A N 1
ATOM 882 C CA . PRO A 1 115 ? 8.252 16.416 -5.641 1.00 60.03 115 PRO A CA 1
ATOM 883 C C . PRO A 1 115 ? 9.524 15.586 -5.851 1.00 60.03 115 PRO A C 1
ATOM 885 O O . PRO A 1 115 ? 10.596 16.166 -5.955 1.00 60.03 115 PRO A O 1
ATOM 888 N N . VAL A 1 116 ? 9.411 14.258 -6.008 1.00 60.81 116 VAL A N 1
ATOM 889 C CA . VAL A 1 116 ? 10.540 13.375 -6.369 1.00 60.81 116 VAL A CA 1
ATOM 890 C C . VAL A 1 116 ? 11.108 13.747 -7.739 1.00 60.81 116 VAL A C 1
ATOM 892 O O . VAL A 1 116 ? 12.315 13.747 -7.938 1.00 60.81 116 VAL A O 1
ATOM 895 N N . LEU A 1 117 ? 10.263 14.093 -8.707 1.00 60.19 117 LEU A N 1
ATOM 896 C CA . LEU A 1 117 ? 10.717 14.506 -10.035 1.00 60.19 117 LEU A CA 1
ATOM 897 C C . LEU A 1 117 ? 11.392 15.882 -10.031 1.00 60.19 117 LEU A C 1
ATOM 899 O O . LEU A 1 117 ? 12.362 16.075 -10.764 1.00 60.19 117 LEU A O 1
ATOM 903 N N . VAL A 1 118 ? 10.896 16.817 -9.216 1.00 60.94 118 VAL A N 1
ATOM 904 C CA . VAL A 1 118 ? 11.533 18.121 -8.981 1.00 60.94 118 VAL A CA 1
ATOM 905 C C . VAL A 1 118 ? 12.886 17.924 -8.301 1.00 60.94 118 VAL A C 1
ATOM 907 O O . VAL A 1 118 ? 13.880 18.419 -8.812 1.00 60.94 118 VAL A O 1
ATOM 910 N N . GLU A 1 119 ? 12.940 17.124 -7.236 1.00 62.28 119 GLU A N 1
ATOM 911 C CA . GLU A 1 119 ? 14.157 16.716 -6.520 1.00 62.28 119 GLU A CA 1
ATOM 912 C C . GLU A 1 119 ? 15.212 16.121 -7.457 1.00 62.28 119 GLU A C 1
ATOM 914 O O . GLU A 1 119 ? 16.376 16.503 -7.421 1.00 62.28 119 GLU A O 1
ATOM 919 N N . LEU A 1 120 ? 14.810 15.194 -8.331 1.00 60.66 120 LEU A N 1
ATOM 920 C CA . LEU A 1 120 ? 15.725 14.609 -9.306 1.00 60.66 120 LEU A CA 1
ATOM 921 C C . LEU A 1 120 ? 16.208 15.661 -10.316 1.00 60.66 120 LEU A C 1
ATOM 923 O O . LEU A 1 120 ? 17.299 15.518 -10.856 1.00 60.66 120 LEU A O 1
ATOM 927 N N . GLY A 1 121 ? 15.405 16.683 -10.626 1.00 52.62 121 GLY A N 1
ATOM 928 C CA . GLY A 1 121 ? 15.684 17.712 -11.632 1.00 52.62 121 GLY A CA 1
ATOM 929 C C . GLY A 1 121 ? 16.468 18.933 -11.141 1.00 52.62 121 GLY A C 1
ATOM 930 O O . GLY A 1 121 ? 17.055 19.622 -11.978 1.00 52.62 121 GLY A O 1
ATOM 931 N N . ASP A 1 122 ? 16.475 19.191 -9.836 1.00 57.88 122 ASP A N 1
ATOM 932 C CA . ASP A 1 122 ? 17.008 20.402 -9.212 1.00 57.88 122 ASP A CA 1
ATOM 933 C C . ASP A 1 122 ? 18.323 20.109 -8.463 1.00 57.88 122 ASP A C 1
ATOM 935 O O . ASP A 1 122 ? 18.425 19.157 -7.693 1.00 57.88 122 ASP A O 1
ATOM 939 N N . GLU A 1 123 ? 19.356 20.918 -8.711 1.00 54.50 123 GLU A N 1
ATOM 940 C CA . GLU A 1 123 ? 20.666 20.819 -8.042 1.00 54.50 123 GLU A CA 1
ATOM 941 C C . GLU A 1 123 ? 20.745 21.709 -6.784 1.00 54.50 123 GLU A C 1
ATOM 943 O O . GLU A 1 123 ? 21.805 21.819 -6.168 1.00 54.50 123 GLU A O 1
ATOM 948 N N . THR A 1 124 ? 19.652 22.376 -6.394 1.00 51.94 124 THR A N 1
ATOM 949 C CA . THR A 1 124 ? 19.633 23.282 -5.236 1.00 51.94 124 THR A CA 1
ATOM 950 C C . THR A 1 124 ? 19.506 22.554 -3.888 1.00 51.94 124 THR A C 1
ATOM 952 O O . THR A 1 124 ? 18.920 21.478 -3.772 1.00 51.94 124 THR A O 1
ATOM 955 N N . GLU A 1 125 ? 20.073 23.153 -2.833 1.00 51.00 125 GLU A N 1
ATOM 956 C CA . GLU A 1 125 ? 20.145 22.571 -1.478 1.00 51.00 125 GLU A CA 1
ATOM 957 C C . GLU A 1 125 ? 18.798 22.543 -0.724 1.00 51.00 125 GLU A C 1
ATOM 959 O O . GLU A 1 125 ? 18.674 21.849 0.285 1.00 51.00 125 GLU A O 1
ATOM 964 N N . THR A 1 126 ? 17.769 23.270 -1.178 1.00 53.72 126 THR A N 1
ATOM 965 C CA . THR A 1 126 ? 16.477 23.368 -0.474 1.00 53.72 126 THR A CA 1
ATOM 966 C C . THR A 1 126 ? 15.426 22.462 -1.095 1.00 53.72 126 THR A C 1
ATOM 968 O O . THR A 1 126 ? 14.673 22.857 -1.985 1.00 53.72 126 THR A O 1
ATOM 971 N N . LYS A 1 127 ? 15.374 21.237 -0.586 1.00 59.72 127 LYS A N 1
ATOM 972 C CA . LYS A 1 127 ? 14.568 20.135 -1.106 1.00 59.72 127 LYS A CA 1
ATOM 973 C C . LYS A 1 127 ? 13.288 19.947 -0.284 1.00 59.72 127 LYS A C 1
ATOM 975 O O . LYS A 1 127 ? 13.351 20.041 0.944 1.00 59.72 127 LYS A O 1
ATOM 980 N N . PRO A 1 128 ? 12.112 19.687 -0.891 1.00 62.41 128 PRO A N 1
ATOM 981 C CA . PRO A 1 128 ? 10.917 19.354 -0.122 1.00 62.41 128 PRO A CA 1
ATOM 982 C C . PRO A 1 128 ? 11.147 18.056 0.661 1.00 62.41 128 PRO A C 1
ATOM 984 O O . PRO A 1 128 ? 11.435 17.020 0.067 1.00 62.41 128 PRO A O 1
ATOM 987 N N . LEU A 1 129 ? 10.977 18.090 1.985 1.00 59.66 129 LEU A N 1
ATOM 988 C CA . LEU A 1 129 ? 11.263 16.947 2.862 1.00 59.66 129 LEU A CA 1
ATOM 989 C C . LEU A 1 129 ? 10.511 15.663 2.448 1.00 59.66 129 LEU A C 1
ATOM 991 O O . LEU A 1 129 ? 11.082 14.575 2.465 1.00 59.66 129 LEU A O 1
ATOM 995 N N . SER A 1 130 ? 9.273 15.798 1.964 1.00 64.19 130 SER A N 1
ATOM 996 C CA . SER A 1 130 ? 8.464 14.681 1.460 1.00 64.19 130 SER A CA 1
ATOM 997 C C . SER A 1 130 ? 8.991 14.075 0.158 1.00 64.19 130 SER A C 1
ATOM 999 O O . SER A 1 130 ? 8.856 12.871 -0.050 1.00 64.19 130 SER A O 1
ATOM 1001 N N . ALA A 1 131 ? 9.606 14.883 -0.713 1.00 66.69 131 ALA A N 1
ATOM 1002 C CA . ALA A 1 131 ? 10.260 14.403 -1.928 1.00 66.69 131 ALA A CA 1
ATOM 1003 C C . ALA A 1 131 ? 11.466 13.542 -1.580 1.00 66.69 131 ALA A C 1
ATOM 1005 O O . ALA A 1 131 ? 11.578 12.415 -2.054 1.00 66.69 131 ALA A O 1
ATOM 1006 N N . HIS A 1 132 ? 12.324 14.089 -0.718 1.00 69.50 132 HIS A N 1
ATOM 1007 C CA . HIS A 1 132 ? 13.543 13.445 -0.269 1.00 69.50 132 HIS A CA 1
ATOM 1008 C C . HIS A 1 132 ? 13.236 12.124 0.439 1.00 69.50 132 HIS A C 1
ATOM 1010 O O . HIS A 1 132 ? 13.815 11.103 0.099 1.00 69.50 132 HIS A O 1
ATOM 1016 N N . ALA A 1 133 ? 12.244 12.100 1.335 1.00 68.19 133 ALA A N 1
ATOM 1017 C CA . ALA A 1 133 ? 11.838 10.875 2.021 1.00 68.19 133 ALA A CA 1
ATOM 1018 C C . ALA A 1 133 ? 11.420 9.749 1.052 1.00 68.19 133 ALA A C 1
ATOM 1020 O O . ALA A 1 133 ? 11.691 8.580 1.317 1.00 68.19 133 ALA A O 1
ATOM 1021 N N . ILE A 1 134 ? 10.767 10.079 -0.069 1.00 70.81 134 ILE A N 1
ATOM 1022 C CA . ILE A 1 134 ? 10.318 9.087 -1.061 1.00 70.81 134 ILE A CA 1
ATOM 1023 C C . ILE A 1 134 ? 11.446 8.689 -2.023 1.00 70.81 134 ILE A C 1
ATOM 1025 O O . ILE A 1 134 ? 11.514 7.527 -2.432 1.00 70.81 134 ILE A O 1
ATOM 1029 N N . SER A 1 135 ? 12.303 9.634 -2.416 1.00 72.19 135 SER A N 1
ATOM 1030 C CA . SER A 1 135 ? 13.406 9.385 -3.349 1.00 72.19 135 SER A CA 1
ATOM 1031 C C . SER A 1 135 ? 14.629 8.749 -2.691 1.00 72.19 135 SER A C 1
ATOM 1033 O O . SER A 1 135 ? 15.403 8.113 -3.406 1.00 72.19 135 SER A O 1
ATOM 1035 N N . ASP A 1 136 ? 14.768 8.872 -1.368 1.00 75.81 136 ASP A N 1
ATOM 1036 C CA . ASP A 1 136 ? 15.915 8.405 -0.591 1.00 75.81 136 ASP A CA 1
ATOM 1037 C C . ASP A 1 136 ? 16.249 6.938 -0.881 1.00 75.81 136 ASP A C 1
ATOM 1039 O O . ASP A 1 136 ? 15.512 5.997 -0.530 1.00 75.81 136 ASP A O 1
ATOM 1043 N N . ASN A 1 137 ? 17.385 6.765 -1.564 1.00 79.31 137 ASN A N 1
ATOM 1044 C CA . ASN A 1 137 ? 17.949 5.487 -1.957 1.00 79.31 137 ASN A CA 1
ATOM 1045 C C . ASN A 1 137 ? 16.898 4.610 -2.698 1.00 79.31 137 ASN A C 1
ATOM 1047 O O . ASN A 1 137 ? 16.852 3.381 -2.590 1.00 79.31 137 ASN A O 1
ATOM 1051 N N . CYS A 1 138 ? 16.002 5.251 -3.453 1.00 84.12 138 CYS A N 1
ATOM 1052 C CA . CYS A 1 138 ? 14.914 4.609 -4.183 1.00 84.12 138 CYS A CA 1
ATOM 1053 C C . CYS A 1 138 ? 15.412 4.007 -5.503 1.00 84.12 138 CYS A C 1
ATOM 1055 O O . CYS A 1 138 ? 16.205 4.613 -6.226 1.00 84.12 138 CYS A O 1
ATOM 1057 N N . HIS A 1 139 ? 14.953 2.802 -5.822 1.00 88.31 139 HIS A N 1
ATOM 1058 C CA . HIS A 1 139 ? 15.367 2.022 -6.976 1.00 88.31 139 HIS A CA 1
ATOM 1059 C C . HIS A 1 139 ? 14.165 1.566 -7.794 1.00 88.31 139 HIS A C 1
ATOM 1061 O O . HIS A 1 139 ? 13.133 1.172 -7.254 1.00 88.31 139 HIS A O 1
ATOM 1067 N N . LEU A 1 140 ? 14.338 1.563 -9.113 1.00 90.00 140 LEU A N 1
ATOM 1068 C CA . LEU A 1 140 ? 13.373 1.033 -10.064 1.00 90.00 140 LEU A CA 1
ATOM 1069 C C . LEU A 1 140 ? 13.898 -0.269 -10.674 1.00 90.00 140 LEU A C 1
ATOM 1071 O O . LEU A 1 140 ? 14.966 -0.286 -11.289 1.00 90.00 140 LEU A O 1
ATOM 1075 N N . THR A 1 141 ? 13.119 -1.342 -10.567 1.00 93.38 141 THR A N 1
ATOM 1076 C CA . THR A 1 141 ? 13.420 -2.629 -11.205 1.00 93.38 141 THR A CA 1
ATOM 1077 C C . THR A 1 141 ? 12.269 -3.070 -12.098 1.00 93.38 141 THR A C 1
ATOM 1079 O O . THR A 1 141 ? 11.110 -3.072 -11.688 1.00 93.38 141 THR A O 1
ATOM 1082 N N . LEU A 1 142 ? 12.597 -3.486 -13.316 1.00 95.81 142 LEU A N 1
ATOM 1083 C CA . LEU A 1 142 ? 11.697 -4.127 -14.263 1.00 95.81 142 LEU A CA 1
ATOM 1084 C C . LEU A 1 142 ? 12.003 -5.626 -14.306 1.00 95.81 142 LEU A C 1
ATOM 1086 O O . LEU A 1 142 ? 13.157 -6.033 -14.422 1.00 95.81 142 LEU A O 1
ATOM 1090 N N . PHE A 1 143 ? 10.964 -6.447 -14.257 1.00 97.06 143 PHE A N 1
ATOM 1091 C CA . PHE A 1 143 ? 11.048 -7.900 -14.346 1.00 97.06 143 PHE A CA 1
ATOM 1092 C C . PHE A 1 143 ? 10.298 -8.368 -15.590 1.00 97.06 143 PHE A C 1
ATOM 1094 O O . PHE A 1 143 ? 9.085 -8.189 -15.703 1.00 97.06 143 PHE A O 1
ATOM 1101 N N . GLY A 1 144 ? 11.012 -8.981 -16.528 1.00 97.38 144 GLY A N 1
ATOM 1102 C CA . GLY A 1 144 ? 10.505 -9.244 -17.870 1.00 97.38 144 GLY A CA 1
ATOM 1103 C C . GLY A 1 144 ? 10.468 -7.977 -18.729 1.00 97.38 144 GLY A C 1
ATOM 1104 O O . GLY A 1 144 ? 10.437 -6.852 -18.235 1.00 97.38 144 GLY A O 1
ATOM 1105 N N . ARG A 1 145 ? 10.504 -8.154 -20.053 1.00 95.94 145 ARG A N 1
ATOM 1106 C CA . ARG A 1 145 ? 10.533 -7.027 -20.990 1.00 95.94 145 ARG A CA 1
ATOM 1107 C C . ARG A 1 145 ? 9.151 -6.347 -21.051 1.00 95.94 145 ARG A C 1
ATOM 1109 O O . ARG A 1 145 ? 8.185 -7.034 -21.408 1.00 95.94 145 ARG A O 1
ATOM 1116 N N . PRO A 1 146 ? 9.053 -5.032 -20.773 1.00 95.75 146 PRO A N 1
ATOM 1117 C CA . PRO A 1 146 ? 7.825 -4.276 -20.985 1.00 95.75 146 PRO A CA 1
ATOM 1118 C C . PRO A 1 146 ? 7.342 -4.385 -22.428 1.00 95.75 146 PRO A C 1
ATOM 1120 O O . PRO A 1 146 ? 8.150 -4.463 -23.351 1.00 95.75 146 PRO A O 1
ATOM 1123 N N . GLY A 1 147 ? 6.027 -4.424 -22.602 1.00 93.94 147 GLY A N 1
ATOM 1124 C CA . GLY A 1 147 ? 5.393 -4.502 -23.909 1.00 93.94 147 GLY A CA 1
ATOM 1125 C C . GLY A 1 147 ? 3.870 -4.620 -23.798 1.00 93.94 147 GLY A C 1
ATOM 1126 O O . GLY A 1 147 ? 3.347 -5.005 -22.748 1.00 93.94 147 GLY A O 1
ATOM 1127 N N . PRO A 1 148 ? 3.129 -4.305 -24.874 1.00 89.88 148 PRO A N 1
ATOM 1128 C CA . PRO A 1 148 ? 1.665 -4.288 -24.860 1.00 89.88 148 PRO A CA 1
ATOM 1129 C C . PRO A 1 148 ? 1.042 -5.689 -24.801 1.00 89.88 148 PRO A C 1
ATOM 1131 O O . PRO A 1 148 ? -0.095 -5.835 -24.372 1.00 89.88 148 PRO A O 1
ATOM 1134 N N . ALA A 1 149 ? 1.779 -6.722 -25.218 1.00 91.88 149 ALA A N 1
ATOM 1135 C CA . ALA A 1 149 ? 1.332 -8.118 -25.216 1.00 91.88 149 ALA A CA 1
ATOM 1136 C C . ALA A 1 149 ? 2.134 -9.012 -24.253 1.00 91.88 149 ALA A C 1
ATOM 1138 O O . ALA A 1 149 ? 1.879 -10.214 -24.189 1.00 91.88 149 ALA A O 1
ATOM 1139 N N . SER A 1 150 ? 3.118 -8.457 -23.538 1.00 93.56 150 SER A N 1
ATOM 1140 C CA . SER A 1 150 ? 3.945 -9.215 -22.600 1.00 93.56 150 SER A CA 1
ATOM 1141 C C . SER A 1 150 ? 3.394 -9.141 -21.181 1.00 93.56 150 SER A C 1
ATOM 1143 O O . SER A 1 150 ? 2.721 -8.182 -20.793 1.00 93.56 150 SER A O 1
ATOM 1145 N N . ARG A 1 151 ? 3.733 -10.165 -20.396 1.00 96.12 151 ARG A N 1
ATOM 1146 C CA . ARG A 1 151 ? 3.608 -10.138 -18.945 1.00 96.12 151 ARG A CA 1
ATOM 1147 C C . ARG A 1 151 ? 4.937 -9.698 -18.348 1.00 96.12 151 ARG A C 1
ATOM 1149 O O . ARG A 1 151 ? 5.975 -10.291 -18.639 1.00 96.12 151 ARG A O 1
ATOM 1156 N N . TRP A 1 152 ? 4.899 -8.653 -17.540 1.00 97.38 152 TRP A N 1
ATOM 1157 C CA . TRP A 1 152 ? 6.071 -8.064 -16.908 1.00 97.38 152 TRP A CA 1
ATOM 1158 C C . TRP A 1 152 ? 5.685 -7.431 -15.571 1.00 97.38 152 TRP A C 1
ATOM 1160 O O . TRP A 1 152 ? 4.510 -7.350 -15.213 1.00 97.38 152 TRP A O 1
ATOM 1170 N N . SER A 1 153 ? 6.672 -7.046 -14.778 1.00 96.19 153 SER A N 1
ATOM 1171 C CA . SER A 1 153 ? 6.456 -6.471 -13.456 1.00 96.19 153 SER A CA 1
ATOM 1172 C C . SER A 1 153 ? 7.404 -5.309 -13.216 1.00 96.19 153 SER A C 1
ATOM 1174 O O . SER A 1 153 ? 8.472 -5.225 -13.821 1.00 96.19 153 SER A O 1
ATOM 1176 N N . LEU A 1 154 ? 6.971 -4.396 -12.359 1.00 94.25 154 LEU A N 1
ATOM 1177 C CA . LEU A 1 154 ? 7.715 -3.222 -11.951 1.00 94.25 154 LEU A CA 1
ATOM 1178 C C . LEU A 1 154 ? 7.722 -3.153 -10.433 1.00 94.25 154 LEU A C 1
ATOM 1180 O O . LEU A 1 154 ? 6.670 -3.289 -9.806 1.00 94.25 154 LEU A O 1
ATOM 1184 N N . SER A 1 155 ? 8.901 -2.897 -9.885 1.00 92.81 155 SER A N 1
ATOM 1185 C CA . SER A 1 155 ? 9.112 -2.584 -8.480 1.00 92.81 155 SER A CA 1
ATOM 1186 C C . SER A 1 155 ? 9.744 -1.198 -8.347 1.00 92.81 155 SER A C 1
ATOM 1188 O O . SER A 1 155 ? 10.722 -0.902 -9.040 1.00 92.81 155 SER A O 1
ATOM 1190 N N . LEU A 1 156 ? 9.172 -0.352 -7.489 1.00 89.69 156 LEU A N 1
ATOM 1191 C CA . LEU A 1 156 ? 9.743 0.921 -7.051 1.00 89.69 156 LEU A CA 1
ATOM 1192 C C . LEU A 1 156 ? 9.950 0.862 -5.537 1.00 89.69 156 LEU A C 1
ATOM 1194 O O . LEU A 1 156 ? 8.975 0.888 -4.786 1.00 89.69 156 LEU A O 1
ATOM 1198 N N . GLU A 1 157 ? 11.203 0.771 -5.100 1.00 88.75 157 GLU A N 1
ATOM 1199 C CA . GLU A 1 157 ? 11.558 0.431 -3.718 1.00 88.75 157 GLU A CA 1
ATOM 1200 C C . GLU A 1 157 ? 12.644 1.340 -3.160 1.00 88.75 157 GLU A C 1
ATOM 1202 O O . GLU A 1 157 ? 13.701 1.504 -3.761 1.00 88.75 157 GLU A O 1
ATOM 1207 N N . GLY A 1 158 ? 12.411 1.898 -1.977 1.00 85.56 158 GLY A N 1
ATOM 1208 C CA . GLY A 1 158 ? 13.336 2.780 -1.278 1.00 85.56 158 GLY A CA 1
ATOM 1209 C C . GLY A 1 158 ? 13.200 2.668 0.235 1.00 85.56 158 GLY A C 1
ATOM 1210 O O . GLY A 1 158 ? 12.581 1.747 0.766 1.00 85.56 158 GLY A O 1
ATOM 1211 N N . SER A 1 159 ? 13.767 3.634 0.957 1.00 84.50 159 SER A N 1
ATOM 1212 C CA . SER A 1 159 ? 13.775 3.601 2.426 1.00 84.50 159 SER A CA 1
ATOM 1213 C C . SER A 1 159 ? 12.362 3.669 3.001 1.00 84.50 159 SER A C 1
ATOM 1215 O O . SER A 1 159 ? 12.090 3.098 4.055 1.00 84.50 159 SER A O 1
ATOM 1217 N N . ARG A 1 160 ? 11.463 4.366 2.299 1.00 84.56 160 ARG A N 1
ATOM 1218 C CA . ARG A 1 160 ? 10.124 4.724 2.770 1.00 84.56 160 ARG A CA 1
ATOM 1219 C C . ARG A 1 160 ? 8.990 4.206 1.899 1.00 84.56 160 ARG A C 1
ATOM 1221 O O . ARG A 1 160 ? 7.836 4.387 2.265 1.00 84.56 160 ARG A O 1
ATOM 1228 N N . ILE A 1 161 ? 9.277 3.584 0.762 1.00 86.81 161 ILE A N 1
ATOM 1229 C CA . ILE A 1 161 ? 8.246 3.158 -0.182 1.00 86.81 161 ILE A CA 1
ATOM 1230 C C . ILE A 1 161 ? 8.607 1.817 -0.814 1.00 86.81 161 ILE A C 1
ATOM 1232 O O . ILE A 1 161 ? 9.765 1.580 -1.135 1.00 86.81 161 ILE A O 1
ATOM 1236 N N . SER A 1 162 ? 7.611 0.961 -1.025 1.00 90.75 162 SER A N 1
ATOM 1237 C CA . SER A 1 162 ? 7.711 -0.229 -1.874 1.00 90.75 162 SER A CA 1
ATOM 1238 C C . SER A 1 162 ? 6.416 -0.361 -2.656 1.00 90.75 162 SER A C 1
ATOM 1240 O O . SER A 1 162 ? 5.356 -0.597 -2.077 1.00 90.75 162 SER A O 1
ATOM 1242 N N . LEU A 1 163 ? 6.474 -0.152 -3.970 1.00 92.06 163 LEU A N 1
ATOM 1243 C CA . LEU A 1 163 ? 5.334 -0.302 -4.867 1.00 92.06 163 LEU A CA 1
ATOM 1244 C C . LEU A 1 163 ? 5.621 -1.407 -5.872 1.00 92.06 163 LEU A C 1
ATOM 1246 O O . LEU A 1 163 ? 6.563 -1.307 -6.654 1.00 92.06 163 LEU A O 1
ATOM 1250 N N . ASN A 1 164 ? 4.758 -2.417 -5.899 1.00 94.31 164 ASN A N 1
ATOM 1251 C CA . ASN A 1 164 ? 4.892 -3.551 -6.800 1.00 94.31 164 ASN A CA 1
ATOM 1252 C C . ASN A 1 164 ? 3.699 -3.629 -7.746 1.00 94.31 164 ASN A C 1
ATOM 1254 O O . ASN A 1 164 ? 2.541 -3.567 -7.324 1.00 94.31 164 ASN A O 1
ATOM 1258 N N . PHE A 1 165 ? 3.983 -3.805 -9.033 1.00 94.88 165 PHE A N 1
ATOM 1259 C CA . PHE A 1 165 ? 2.981 -3.921 -10.083 1.00 94.88 165 PHE A CA 1
ATOM 1260 C C . PHE A 1 165 ? 3.277 -5.108 -10.985 1.00 94.88 165 PHE A C 1
ATOM 1262 O O . PHE A 1 165 ? 4.432 -5.419 -11.276 1.00 94.88 165 PHE A O 1
ATOM 1269 N N . VAL A 1 166 ? 2.220 -5.744 -11.478 1.00 95.62 166 VAL A N 1
ATOM 1270 C CA . VAL A 1 166 ? 2.293 -6.718 -12.567 1.00 95.62 166 VAL A CA 1
ATOM 1271 C C . VAL A 1 166 ? 1.400 -6.231 -13.684 1.00 95.62 166 VAL A C 1
ATOM 1273 O O . VAL A 1 166 ? 0.227 -5.927 -13.462 1.00 95.62 166 VAL A O 1
ATOM 1276 N N . VAL A 1 167 ? 1.971 -6.173 -14.876 1.00 94.75 167 VAL A N 1
ATOM 1277 C CA . VAL A 1 167 ? 1.293 -5.803 -16.106 1.00 94.75 167 VAL A CA 1
ATOM 1278 C C . VAL A 1 167 ? 1.178 -7.048 -16.971 1.00 94.75 167 VAL A C 1
ATOM 1280 O O . VAL A 1 167 ? 2.155 -7.767 -17.164 1.00 94.75 167 VAL A O 1
ATOM 1283 N N . ASP A 1 168 ? -0.018 -7.309 -17.478 1.00 93.94 168 ASP A N 1
ATOM 1284 C CA . ASP A 1 168 ? -0.293 -8.391 -18.414 1.00 93.94 168 ASP A CA 1
ATOM 1285 C C . ASP A 1 168 ? -1.195 -7.857 -19.524 1.00 93.94 168 ASP A C 1
ATOM 1287 O O . ASP A 1 168 ? -2.208 -7.207 -19.255 1.00 93.94 168 ASP A O 1
ATOM 1291 N N . GLN A 1 169 ? -0.777 -8.057 -20.772 1.00 91.69 169 GLN A N 1
ATOM 1292 C CA . GLN A 1 169 ? -1.436 -7.510 -21.963 1.00 91.69 169 GLN A CA 1
ATOM 1293 C C . GLN A 1 169 ? -1.774 -6.014 -21.843 1.00 91.69 169 GLN A C 1
ATOM 1295 O O . GLN A 1 169 ? -2.905 -5.577 -22.070 1.00 91.69 169 GLN A O 1
ATOM 1300 N N . GLY A 1 170 ? -0.790 -5.229 -21.395 1.00 88.69 170 GLY A N 1
ATOM 1301 C CA . GLY A 1 170 ? -0.930 -3.786 -21.222 1.00 88.69 170 GLY A CA 1
ATOM 1302 C C . GLY A 1 170 ? -1.852 -3.371 -20.072 1.00 88.69 170 GLY A C 1
ATOM 1303 O O . GLY A 1 170 ? -2.105 -2.184 -19.907 1.00 88.69 170 GLY A O 1
ATOM 1304 N N . ARG A 1 171 ? -2.349 -4.287 -19.237 1.00 88.62 171 ARG A N 1
ATOM 1305 C CA . ARG A 1 171 ? -3.199 -3.961 -18.083 1.00 88.62 171 ARG A CA 1
ATOM 1306 C C . ARG A 1 171 ? -2.482 -4.256 -16.779 1.00 88.62 171 ARG A C 1
ATOM 1308 O O . ARG A 1 171 ? -1.855 -5.298 -16.648 1.00 88.62 171 ARG A O 1
ATOM 1315 N N . ILE A 1 172 ? -2.619 -3.373 -15.793 1.00 91.06 172 ILE A N 1
ATOM 1316 C CA . ILE A 1 172 ? -2.173 -3.662 -14.426 1.00 91.06 172 ILE A CA 1
ATOM 1317 C C . ILE A 1 172 ? -3.101 -4.745 -13.858 1.00 91.06 172 ILE A C 1
ATOM 1319 O O . ILE A 1 172 ? -4.277 -4.488 -13.614 1.00 91.06 172 ILE A O 1
ATOM 1323 N N . VAL A 1 173 ? -2.576 -5.958 -13.685 1.00 92.12 173 VAL A N 1
ATOM 1324 C CA . VAL A 1 173 ? -3.301 -7.120 -13.136 1.00 92.12 173 VAL A CA 1
ATOM 1325 C C . VAL A 1 173 ? -2.990 -7.367 -11.663 1.00 92.12 173 VAL A C 1
ATOM 1327 O O . VAL A 1 173 ? -3.752 -8.038 -10.976 1.00 92.12 173 VAL A O 1
ATOM 1330 N N . SER A 1 174 ? -1.894 -6.801 -11.159 1.00 93.81 174 SER A N 1
ATOM 1331 C CA . SER A 1 174 ? -1.619 -6.709 -9.727 1.00 93.81 174 SER A CA 1
ATOM 1332 C C . SER A 1 174 ? -0.978 -5.369 -9.411 1.00 93.81 174 SER A C 1
ATOM 1334 O O . SER A 1 174 ? -0.208 -4.830 -10.203 1.00 93.81 174 SER A O 1
ATOM 1336 N N . SER A 1 175 ? -1.298 -4.851 -8.235 1.00 93.94 175 SER A N 1
ATOM 1337 C CA . SER A 1 175 ? -0.707 -3.644 -7.665 1.00 93.94 175 SER A CA 1
ATOM 1338 C C . SER A 1 175 ? -0.242 -3.904 -6.231 1.00 93.94 175 SER A C 1
ATOM 1340 O O . SER A 1 175 ? -0.250 -3.000 -5.416 1.00 93.94 175 SER A O 1
ATOM 1342 N N . THR A 1 176 ? 0.056 -5.147 -5.857 1.00 94.75 176 THR A N 1
ATOM 1343 C CA . THR A 1 176 ? 0.426 -5.494 -4.479 1.00 94.75 176 THR A CA 1
ATOM 1344 C C . THR A 1 176 ? 1.626 -6.440 -4.447 1.00 94.75 176 THR A C 1
ATOM 1346 O O . THR A 1 176 ? 1.802 -7.220 -5.395 1.00 94.75 176 THR A O 1
ATOM 1349 N N . PRO A 1 177 ? 2.444 -6.394 -3.378 1.00 94.50 177 PRO A N 1
ATOM 1350 C CA . PRO A 1 177 ? 2.293 -5.602 -2.151 1.00 94.50 177 PRO A CA 1
ATOM 1351 C C . PRO A 1 177 ? 2.653 -4.121 -2.330 1.00 94.50 177 PRO A C 1
ATOM 1353 O O . PRO A 1 177 ? 3.412 -3.748 -3.225 1.00 94.50 177 PRO A O 1
ATOM 1356 N N . GLN A 1 178 ? 2.073 -3.273 -1.482 1.00 92.94 178 GLN A N 1
ATOM 1357 C CA . GLN A 1 178 ? 2.371 -1.842 -1.426 1.00 92.94 178 GLN A CA 1
ATOM 1358 C C . GLN A 1 178 ? 2.645 -1.412 -0.002 1.00 92.94 178 GLN A C 1
ATOM 1360 O O . GLN A 1 178 ? 1.840 -1.694 0.878 1.00 92.94 178 GLN A O 1
ATOM 1365 N N . MET A 1 179 ? 3.734 -0.693 0.213 1.00 91.38 179 MET A N 1
ATOM 1366 C CA . MET A 1 179 ? 4.131 -0.207 1.522 1.00 91.38 179 MET A CA 1
ATOM 1367 C C . MET A 1 179 ? 4.558 1.252 1.438 1.00 91.38 179 MET A C 1
ATOM 1369 O O . MET A 1 179 ? 5.235 1.663 0.496 1.00 91.38 179 MET A O 1
ATOM 1373 N N . ILE A 1 180 ? 4.162 2.020 2.446 1.00 89.69 180 ILE A N 1
ATOM 1374 C CA . ILE A 1 180 ? 4.659 3.367 2.701 1.00 89.69 180 ILE A CA 1
ATOM 1375 C C . ILE A 1 180 ? 5.076 3.454 4.165 1.00 89.69 180 ILE A C 1
ATOM 1377 O O . ILE A 1 180 ? 4.400 2.926 5.048 1.00 89.69 180 ILE A O 1
ATOM 1381 N N . ALA A 1 181 ? 6.186 4.121 4.423 1.00 88.69 181 ALA A N 1
ATOM 1382 C CA . ALA A 1 181 ? 6.691 4.413 5.745 1.00 88.69 181 ALA A CA 1
ATOM 1383 C C . ALA A 1 181 ? 7.059 5.889 5.841 1.00 88.69 181 ALA A C 1
ATOM 1385 O O . ALA A 1 181 ? 7.437 6.514 4.856 1.00 88.69 181 ALA A O 1
ATOM 1386 N N . TRP A 1 182 ? 6.957 6.465 7.028 1.00 87.00 182 TRP A N 1
ATOM 1387 C CA . TRP A 1 182 ? 7.325 7.855 7.256 1.00 87.00 182 TRP A CA 1
ATOM 1388 C C . TRP A 1 182 ? 7.740 8.089 8.695 1.00 87.00 182 TRP A C 1
ATOM 1390 O O . TRP A 1 182 ? 7.439 7.281 9.572 1.00 87.00 182 TRP A O 1
ATOM 1400 N N . ARG A 1 183 ? 8.456 9.187 8.917 1.00 84.69 183 ARG A N 1
ATOM 1401 C CA . ARG A 1 183 ? 9.001 9.581 10.204 1.00 84.69 183 ARG A CA 1
ATOM 1402 C C . ARG A 1 183 ? 8.736 11.054 10.460 1.00 84.69 183 ARG A C 1
ATOM 1404 O O . ARG A 1 183 ? 8.648 11.827 9.513 1.00 84.69 183 ARG A O 1
ATOM 1411 N N . GLY A 1 184 ? 8.580 11.414 11.730 1.00 80.06 184 GLY A N 1
ATOM 1412 C CA . GLY A 1 184 ? 8.472 12.788 12.213 1.00 80.06 184 GLY A CA 1
ATOM 1413 C C . GLY A 1 184 ? 7.655 13.704 11.299 1.00 80.06 184 GLY A C 1
ATOM 1414 O O . GLY A 1 184 ? 6.441 13.545 11.134 1.00 80.06 184 GLY A O 1
ATOM 1415 N N . ASP A 1 185 ? 8.350 14.670 10.713 1.00 72.56 185 ASP A N 1
ATOM 1416 C CA . ASP A 1 185 ? 7.831 15.724 9.855 1.00 72.56 185 ASP A CA 1
ATOM 1417 C C . ASP A 1 185 ? 8.002 15.455 8.351 1.00 72.56 185 ASP A C 1
ATOM 1419 O O . ASP A 1 185 ? 7.694 16.352 7.565 1.00 72.56 185 ASP A O 1
ATOM 1423 N N . ASP A 1 186 ? 8.366 14.232 7.929 1.00 72.19 186 ASP A N 1
ATOM 1424 C CA . ASP A 1 186 ? 8.565 13.852 6.513 1.00 72.19 186 ASP A CA 1
ATOM 1425 C C . ASP A 1 186 ? 7.437 14.357 5.605 1.00 72.19 186 ASP A C 1
ATOM 1427 O O . ASP A 1 186 ? 7.649 14.809 4.482 1.00 72.19 186 ASP A O 1
ATOM 1431 N N . PHE A 1 187 ? 6.210 14.309 6.125 1.00 72.31 187 PHE A N 1
ATOM 1432 C CA . PHE A 1 187 ? 4.997 14.752 5.451 1.00 72.31 187 PHE A CA 1
ATOM 1433 C C . PHE A 1 187 ? 4.300 15.892 6.198 1.00 72.31 187 PHE A C 1
ATOM 1435 O O . PHE A 1 187 ? 3.077 15.986 6.161 1.00 72.31 187 PHE A O 1
ATOM 1442 N N . ALA A 1 188 ? 5.030 16.775 6.888 1.00 68.88 188 ALA A N 1
ATOM 1443 C CA . ALA A 1 188 ? 4.451 17.900 7.630 1.00 68.88 188 ALA A CA 1
ATOM 1444 C C . ALA A 1 188 ? 3.544 18.769 6.747 1.00 68.88 188 ALA A C 1
ATOM 1446 O O . ALA A 1 188 ? 2.416 19.077 7.141 1.00 68.88 188 ALA A O 1
ATOM 1447 N N . ASN A 1 189 ? 3.985 19.032 5.514 1.00 65.94 189 ASN A N 1
ATOM 1448 C CA . ASN A 1 189 ? 3.227 19.756 4.488 1.00 65.94 189 ASN A CA 1
ATOM 1449 C C . ASN A 1 189 ? 2.291 18.850 3.660 1.00 65.94 189 ASN A C 1
ATOM 1451 O O . ASN A 1 189 ? 1.694 19.300 2.683 1.00 65.94 189 ASN A O 1
ATOM 1455 N N . GLY A 1 190 ? 2.152 17.580 4.053 1.00 62.22 190 GLY A N 1
ATOM 1456 C CA . GLY A 1 190 ? 1.486 16.533 3.286 1.00 62.22 190 GLY A CA 1
ATOM 1457 C C . GLY A 1 190 ? 2.192 16.250 1.961 1.00 62.22 190 GLY A C 1
ATOM 1458 O O . GLY A 1 190 ? 3.301 16.725 1.701 1.00 62.22 190 GLY A O 1
ATOM 1459 N N . ILE A 1 191 ? 1.520 15.492 1.101 1.00 65.81 191 ILE A N 1
ATOM 1460 C CA . ILE A 1 191 ? 1.841 15.455 -0.320 1.00 65.81 191 ILE A CA 1
ATOM 1461 C C . ILE A 1 191 ? 0.635 16.035 -1.067 1.00 65.81 191 ILE A C 1
ATOM 1463 O O . ILE A 1 191 ? -0.509 15.744 -0.696 1.00 65.81 191 ILE A O 1
ATOM 1467 N N . PRO A 1 192 ? 0.804 16.916 -2.070 1.00 66.38 192 PRO A N 1
ATOM 1468 C CA . PRO A 1 192 ? -0.360 17.442 -2.767 1.00 66.38 192 PRO A CA 1
ATOM 1469 C C . PRO A 1 192 ? -1.199 16.278 -3.332 1.00 66.38 192 PRO A C 1
ATOM 1471 O O . PRO A 1 192 ? -0.680 15.274 -3.810 1.00 66.38 192 PRO A O 1
ATOM 1474 N N . GLY A 1 193 ? -2.520 16.345 -3.185 1.00 69.38 193 GLY A N 1
ATOM 1475 C CA . GLY A 1 193 ? -3.426 15.273 -3.619 1.00 69.38 193 GLY A CA 1
ATOM 1476 C C . GLY A 1 193 ? -3.498 14.017 -2.732 1.00 69.38 193 GLY A C 1
ATOM 1477 O O . GLY A 1 193 ? -4.505 13.318 -2.827 1.00 69.38 193 GLY A O 1
ATOM 1478 N N . TRP A 1 194 ? -2.534 13.743 -1.841 1.00 81.81 194 TRP A N 1
ATOM 1479 C CA . TRP A 1 194 ? -2.581 12.584 -0.936 1.00 81.81 194 TRP A CA 1
ATOM 1480 C C . TRP A 1 194 ? -1.724 12.767 0.329 1.00 81.81 194 TRP A C 1
ATOM 1482 O O . TRP A 1 194 ? -0.586 13.206 0.263 1.00 81.81 194 TRP A O 1
ATOM 1492 N N . ASP A 1 195 ? -2.243 12.399 1.501 1.00 83.94 195 ASP A N 1
ATOM 1493 C CA . ASP A 1 195 ? -1.517 12.527 2.771 1.00 83.94 195 ASP A CA 1
ATOM 1494 C C . ASP A 1 195 ? -1.525 11.184 3.523 1.00 83.94 195 ASP A C 1
ATOM 1496 O O . ASP A 1 195 ? -2.603 10.774 3.975 1.00 83.94 195 ASP A O 1
ATOM 1500 N N . PRO A 1 196 ? -0.365 10.509 3.692 1.00 84.88 196 PRO A N 1
ATOM 1501 C CA . PRO A 1 196 ? -0.288 9.213 4.372 1.00 84.88 196 PRO A CA 1
ATOM 1502 C C . PRO A 1 196 ? -0.842 9.250 5.795 1.00 84.88 196 PRO A C 1
ATOM 1504 O O . PRO A 1 196 ? -1.370 8.248 6.276 1.00 84.88 196 PRO A O 1
ATOM 1507 N N . ARG A 1 197 ? -0.783 10.410 6.462 1.00 88.06 197 ARG A N 1
ATOM 1508 C CA . ARG A 1 197 ? -1.228 10.580 7.850 1.00 88.06 197 ARG A CA 1
ATOM 1509 C C . ARG A 1 197 ? -2.736 10.391 8.000 1.00 88.06 197 ARG A C 1
ATOM 1511 O O . ARG A 1 197 ? -3.191 10.006 9.071 1.00 88.06 197 ARG A O 1
ATOM 1518 N N . ARG A 1 198 ? -3.520 10.588 6.932 1.00 90.50 198 ARG A N 1
ATOM 1519 C CA . ARG A 1 198 ? -4.982 10.405 6.965 1.00 90.50 198 ARG A CA 1
ATOM 1520 C C . ARG A 1 198 ? -5.401 8.969 7.268 1.00 90.50 198 ARG A C 1
ATOM 1522 O O . ARG A 1 198 ? -6.457 8.768 7.857 1.00 90.50 198 ARG A O 1
ATOM 1529 N N . VAL A 1 199 ? -4.570 7.981 6.929 1.00 93.62 199 VAL A N 1
ATOM 1530 C CA . VAL A 1 199 ? -4.863 6.566 7.193 1.00 93.62 199 VAL A CA 1
ATOM 1531 C C . VAL A 1 199 ? -4.872 6.269 8.705 1.00 93.62 199 VAL A C 1
ATOM 1533 O O . VAL A 1 199 ? -5.923 5.884 9.224 1.00 93.62 199 VAL A O 1
ATOM 1536 N N . PRO A 1 200 ? -3.777 6.473 9.467 1.00 93.50 200 PRO A N 1
ATOM 1537 C CA . PRO A 1 200 ? -3.806 6.264 10.912 1.00 93.50 200 PRO A CA 1
ATOM 1538 C C . PRO A 1 200 ? -4.682 7.284 11.649 1.00 93.50 200 PRO A C 1
ATOM 1540 O O . PRO A 1 200 ? -5.291 6.928 12.656 1.00 93.50 200 PRO A O 1
ATOM 1543 N N . ASP A 1 201 ? -4.786 8.527 11.164 1.00 92.50 201 ASP A N 1
ATOM 1544 C CA . ASP A 1 201 ? -5.663 9.538 11.765 1.00 92.50 201 ASP A CA 1
ATOM 1545 C C . ASP A 1 201 ? -7.138 9.109 11.667 1.00 92.50 201 ASP A C 1
ATOM 1547 O O . ASP A 1 201 ? -7.833 9.100 12.682 1.00 92.50 201 ASP A O 1
ATOM 1551 N N . GLY A 1 202 ? -7.583 8.634 10.499 1.00 95.00 202 GLY A N 1
ATOM 1552 C CA . GLY A 1 202 ? -8.940 8.126 10.295 1.00 95.00 202 GLY A CA 1
ATOM 1553 C C . GLY A 1 202 ? -9.263 6.888 11.137 1.00 95.00 202 GLY A C 1
ATOM 1554 O O . GLY A 1 202 ? -10.372 6.770 11.657 1.00 95.00 202 GLY A O 1
ATOM 1555 N N . MET A 1 203 ? -8.297 5.986 11.343 1.00 96.88 203 MET A N 1
ATOM 1556 C CA . MET A 1 203 ? -8.497 4.847 12.249 1.00 96.88 203 MET A CA 1
ATOM 1557 C C . MET A 1 203 ? -8.618 5.268 13.713 1.00 96.88 203 MET A C 1
ATOM 1559 O O . MET A 1 203 ? -9.455 4.722 14.428 1.00 96.88 203 MET A O 1
ATOM 1563 N N . ARG A 1 204 ? -7.845 6.261 14.167 1.00 95.44 204 ARG A N 1
ATOM 1564 C CA . ARG A 1 204 ? -8.007 6.800 15.526 1.00 95.44 204 ARG A CA 1
ATOM 1565 C C . ARG A 1 204 ? -9.332 7.530 15.700 1.00 95.44 204 ARG A C 1
ATOM 1567 O O . ARG A 1 204 ? -9.968 7.363 16.735 1.00 95.44 204 ARG A O 1
ATOM 1574 N N . GLU A 1 205 ? -9.770 8.291 14.696 1.00 96.12 205 GLU A N 1
ATOM 1575 C CA . GLU A 1 205 ? -11.103 8.908 14.692 1.00 96.12 205 GLU A CA 1
ATOM 1576 C C . GLU A 1 205 ? -12.202 7.852 14.846 1.00 96.12 205 GLU A C 1
ATOM 1578 O O . GLU A 1 205 ? -13.090 8.022 15.676 1.00 96.12 205 GLU A O 1
ATOM 1583 N N . LEU A 1 206 ? -12.118 6.738 14.110 1.00 97.81 206 LEU A N 1
ATOM 1584 C CA . LEU A 1 206 ? -13.051 5.622 14.258 1.00 97.81 206 LEU A CA 1
ATOM 1585 C C . LEU A 1 206 ? -13.025 5.053 15.685 1.00 97.81 206 LEU A C 1
ATOM 1587 O O . LEU A 1 206 ? -14.070 4.979 16.330 1.00 97.81 206 LEU A O 1
ATOM 1591 N N . VAL A 1 207 ? -11.848 4.694 16.203 1.00 96.62 207 VAL A N 1
ATOM 1592 C CA . VAL A 1 207 ? -11.709 4.090 17.542 1.00 96.62 207 VAL A CA 1
ATOM 1593 C C . VAL A 1 207 ? -12.217 5.023 18.645 1.00 96.62 207 VAL A C 1
ATOM 1595 O O . VAL A 1 207 ? -12.870 4.568 19.585 1.00 96.62 207 VAL A O 1
ATOM 1598 N N . ALA A 1 208 ? -12.022 6.336 18.503 1.00 96.25 208 ALA A N 1
ATOM 1599 C CA . ALA A 1 208 ? -12.525 7.323 19.454 1.00 96.25 208 ALA A CA 1
ATOM 1600 C C . ALA A 1 208 ? -14.060 7.292 19.599 1.00 96.25 208 ALA A C 1
ATOM 1602 O O . ALA A 1 208 ? -14.576 7.606 20.671 1.00 96.25 208 ALA A O 1
ATOM 1603 N N . THR A 1 209 ? -14.788 6.865 18.561 1.00 97.56 209 THR A N 1
ATOM 1604 C CA . THR A 1 209 ? -16.256 6.737 18.590 1.00 97.56 209 THR A CA 1
ATOM 1605 C C . THR A 1 209 ? -16.762 5.415 19.169 1.00 97.56 209 THR A C 1
ATOM 1607 O O . THR A 1 209 ? -17.966 5.261 19.365 1.00 97.56 209 THR A O 1
ATOM 1610 N N . PHE A 1 210 ? -15.886 4.442 19.430 1.00 97.75 210 PHE A N 1
ATOM 1611 C CA . PHE A 1 210 ? -16.309 3.131 19.914 1.00 97.75 210 PHE A CA 1
ATOM 1612 C C . PHE A 1 210 ? -16.823 3.186 21.354 1.00 97.75 210 PHE A C 1
ATOM 1614 O O . PHE A 1 210 ? -16.193 3.771 22.241 1.00 97.75 210 PHE A O 1
ATOM 1621 N N . SER A 1 211 ? -17.936 2.489 21.599 1.00 97.56 211 SER A N 1
ATOM 1622 C CA . SER A 1 211 ? -18.372 2.127 22.954 1.00 97.56 211 SER A CA 1
ATOM 1623 C C . SER A 1 211 ? -17.361 1.195 23.633 1.00 97.56 211 SER A C 1
ATOM 1625 O O . SER A 1 211 ? -16.553 0.556 22.963 1.00 97.56 211 SER A O 1
ATOM 1627 N N . THR A 1 212 ? -17.435 1.045 24.959 1.00 96.44 212 THR A N 1
ATOM 1628 C CA . THR A 1 212 ? -16.564 0.120 25.711 1.00 96.44 212 THR A CA 1
ATOM 1629 C C . THR A 1 212 ? -16.586 -1.298 25.132 1.00 96.44 212 THR A C 1
ATOM 1631 O O . THR A 1 212 ? -15.531 -1.864 24.866 1.00 96.44 212 THR A O 1
ATOM 1634 N N . ALA A 1 213 ? -17.773 -1.830 24.824 1.00 96.25 213 ALA A N 1
ATOM 1635 C CA . ALA A 1 213 ? -17.912 -3.161 24.234 1.00 96.25 213 ALA A CA 1
ATOM 1636 C C . ALA A 1 213 ? -17.305 -3.252 22.821 1.00 96.25 213 ALA A C 1
ATOM 1638 O O . ALA A 1 213 ? -16.702 -4.260 22.462 1.00 96.25 213 ALA A O 1
ATOM 1639 N N . GLN A 1 214 ? -17.435 -2.202 22.003 1.00 97.50 214 GLN A N 1
ATOM 1640 C CA . GLN A 1 214 ? -16.794 -2.157 20.684 1.00 97.50 214 GLN A CA 1
ATOM 1641 C C . GLN A 1 214 ? -15.266 -2.096 20.800 1.00 97.50 214 GLN A C 1
ATOM 1643 O O . GLN A 1 214 ? -14.584 -2.763 20.028 1.00 97.50 214 GLN A O 1
ATOM 1648 N N . ARG A 1 215 ? -14.725 -1.356 21.778 1.00 95.50 215 ARG A N 1
ATOM 1649 C CA . ARG A 1 215 ? -13.276 -1.265 22.030 1.00 95.50 215 ARG A CA 1
ATOM 1650 C C . ARG A 1 215 ? -12.682 -2.608 22.424 1.00 95.50 215 ARG A C 1
ATOM 1652 O O . ARG A 1 215 ? -11.693 -3.014 21.827 1.00 95.50 215 ARG A O 1
ATOM 1659 N N . GLU A 1 216 ? -13.317 -3.319 23.354 1.00 93.69 216 GLU A N 1
ATOM 1660 C CA . GLU A 1 216 ? -12.890 -4.665 23.766 1.00 93.69 216 GLU A CA 1
ATOM 1661 C C . GLU A 1 216 ? -12.852 -5.640 22.587 1.00 93.69 216 GLU A C 1
ATOM 1663 O O . GLU A 1 216 ? -11.953 -6.466 22.485 1.00 93.69 216 GLU A O 1
ATOM 1668 N N . ARG A 1 217 ? -13.805 -5.519 21.659 1.00 95.12 217 ARG A N 1
ATOM 1669 C CA . ARG A 1 217 ? -13.870 -6.373 20.469 1.00 95.12 217 ARG A CA 1
ATOM 1670 C C . ARG A 1 217 ? -12.905 -5.960 19.367 1.00 95.12 217 ARG A C 1
ATOM 1672 O O . ARG A 1 217 ? -12.425 -6.822 18.638 1.00 95.12 217 ARG A O 1
ATOM 1679 N N . ALA A 1 218 ? -12.645 -4.664 19.214 1.00 95.94 218 ALA A N 1
ATOM 1680 C CA . ALA A 1 218 ? -11.657 -4.151 18.274 1.00 95.94 218 ALA A CA 1
ATOM 1681 C C . ALA A 1 218 ? -10.224 -4.463 18.735 1.00 95.94 218 ALA A C 1
ATOM 1683 O O . ALA A 1 218 ? -9.349 -4.676 17.895 1.00 95.94 218 ALA A O 1
ATOM 1684 N N . ALA A 1 219 ? -9.985 -4.519 20.047 1.00 94.88 219 ALA A N 1
ATOM 1685 C CA . ALA A 1 219 ? -8.706 -4.886 20.635 1.00 94.88 219 ALA A CA 1
ATOM 1686 C C . ALA A 1 219 ? -8.368 -6.357 20.343 1.00 94.88 219 ALA A C 1
ATOM 1688 O O . ALA A 1 219 ? -8.924 -7.271 20.944 1.00 94.88 219 ALA A O 1
ATOM 1689 N N . TYR A 1 220 ? -7.438 -6.606 19.419 1.00 88.50 220 TYR A N 1
ATOM 1690 C CA . TYR A 1 220 ? -7.043 -7.977 19.056 1.00 88.50 220 TYR A CA 1
ATOM 1691 C C . TYR A 1 220 ? -5.804 -8.481 19.807 1.00 88.50 220 TYR A C 1
ATOM 1693 O O . TYR A 1 220 ? -5.472 -9.663 19.728 1.00 88.50 220 TYR A O 1
ATOM 1701 N N . ARG A 1 221 ? -5.102 -7.583 20.506 1.00 88.31 221 ARG A N 1
ATOM 1702 C CA . ARG A 1 221 ? -4.016 -7.875 21.452 1.00 88.31 221 ARG A CA 1
ATOM 1703 C C . ARG A 1 221 ? -3.732 -6.649 22.323 1.00 88.31 221 ARG A C 1
ATOM 1705 O O . ARG A 1 221 ? -4.055 -5.530 21.930 1.00 88.31 221 ARG A O 1
ATOM 1712 N N . GLU A 1 222 ? -3.076 -6.864 23.460 1.00 79.7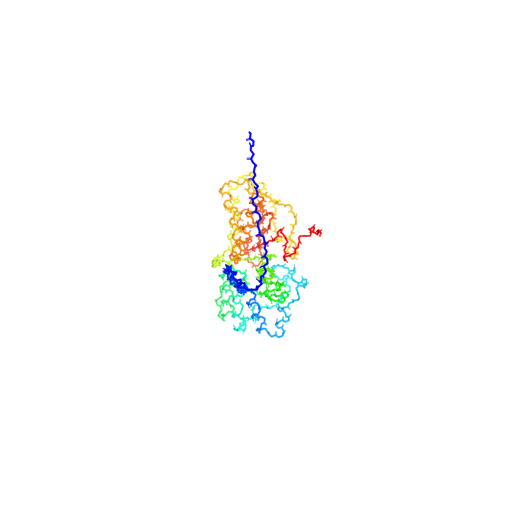5 222 GLU A N 1
ATOM 1713 C CA . GLU A 1 222 ? -2.741 -5.793 24.409 1.00 79.75 222 GLU A CA 1
ATOM 1714 C C . GLU A 1 222 ? -1.623 -4.874 23.893 1.00 79.75 222 GLU A C 1
ATOM 1716 O O . GLU A 1 222 ? -1.784 -3.657 23.839 1.00 79.75 222 GLU A O 1
ATOM 1721 N N . SER A 1 223 ? -0.491 -5.443 23.470 1.00 89.62 223 SER A N 1
ATOM 1722 C CA . SER A 1 223 ? 0.659 -4.667 22.988 1.00 89.62 223 SER A CA 1
ATOM 1723 C C . SER A 1 223 ? 0.616 -4.469 21.471 1.00 89.62 223 SER A C 1
ATOM 1725 O O . SER A 1 223 ? 0.267 -5.406 20.756 1.00 89.62 223 SER A O 1
ATOM 1727 N N . PRO A 1 224 ? 0.997 -3.298 20.936 1.00 91.12 224 PRO A N 1
ATOM 1728 C CA . PRO A 1 224 ? 1.054 -3.068 19.494 1.00 91.12 224 PRO A CA 1
ATOM 1729 C C . PRO A 1 224 ? 2.192 -3.847 18.821 1.00 91.12 224 PRO A C 1
ATOM 1731 O O . PRO A 1 224 ? 3.062 -4.418 19.473 1.00 91.12 224 PRO A O 1
ATOM 1734 N N . ALA A 1 225 ? 2.179 -3.890 17.489 1.00 89.25 225 ALA A N 1
ATOM 1735 C CA . ALA A 1 225 ? 3.239 -4.535 16.713 1.00 89.25 225 ALA A CA 1
ATOM 1736 C C . ALA A 1 225 ? 4.409 -3.578 16.614 1.00 89.25 225 ALA A C 1
ATOM 1738 O O . ALA A 1 225 ? 4.213 -2.392 16.373 1.00 89.25 225 ALA A O 1
ATOM 1739 N N . ALA A 1 226 ? 5.609 -4.138 16.705 1.00 86.75 226 ALA A N 1
ATOM 1740 C CA . ALA A 1 226 ? 6.830 -3.409 16.403 1.00 86.75 226 ALA A CA 1
ATOM 1741 C C . ALA A 1 226 ? 7.136 -3.357 14.895 1.00 86.75 226 ALA A C 1
ATOM 1743 O O . ALA A 1 226 ? 7.856 -2.468 14.460 1.00 86.75 226 ALA A O 1
ATOM 1744 N N . VAL A 1 227 ? 6.612 -4.302 14.104 1.00 88.62 227 VAL A N 1
ATOM 1745 C CA . VAL A 1 227 ? 6.876 -4.430 12.660 1.00 88.62 227 VAL A CA 1
ATOM 1746 C C . VAL A 1 227 ? 5.638 -4.913 11.911 1.00 88.62 227 VAL A C 1
ATOM 1748 O O . VAL A 1 227 ? 4.773 -5.569 12.500 1.00 88.62 227 VAL A O 1
ATOM 1751 N N . ILE A 1 228 ? 5.581 -4.625 10.611 1.00 89.44 228 ILE A N 1
ATOM 1752 C CA . ILE A 1 228 ? 4.565 -5.172 9.710 1.00 89.44 228 ILE A CA 1
ATOM 1753 C C . ILE A 1 228 ? 4.662 -6.701 9.665 1.00 89.44 228 ILE A C 1
ATOM 1755 O O . ILE A 1 228 ? 5.732 -7.277 9.449 1.00 89.44 228 ILE A O 1
ATOM 1759 N N . ALA A 1 229 ? 3.528 -7.379 9.837 1.00 82.31 229 ALA A N 1
ATOM 1760 C CA . ALA A 1 229 ? 3.471 -8.825 9.718 1.00 82.31 229 ALA A CA 1
ATOM 1761 C C . ALA A 1 229 ? 3.860 -9.288 8.302 1.00 82.31 229 ALA A C 1
ATOM 1763 O O . ALA A 1 229 ? 3.329 -8.807 7.298 1.00 82.31 229 ALA A O 1
ATOM 1764 N N . SER A 1 230 ? 4.741 -10.289 8.236 1.00 83.56 230 SER A N 1
ATOM 1765 C CA . SER A 1 230 ? 5.129 -10.964 6.989 1.00 83.56 230 SER A CA 1
ATOM 1766 C C . SER A 1 230 ? 5.751 -10.035 5.937 1.00 83.56 230 SER A C 1
ATOM 1768 O O . SER A 1 230 ? 5.561 -10.243 4.738 1.00 83.56 230 SER A O 1
ATOM 1770 N N . GLU A 1 231 ? 6.490 -9.009 6.368 1.00 86.00 231 GLU A N 1
ATOM 1771 C CA . GLU A 1 231 ? 7.302 -8.173 5.478 1.00 86.00 231 GLU A CA 1
ATOM 1772 C C . GLU A 1 231 ? 8.382 -8.998 4.753 1.00 86.00 231 GLU A C 1
ATOM 1774 O O . GLU A 1 231 ? 9.214 -9.669 5.372 1.00 86.00 231 GLU A O 1
ATOM 1779 N N . GLY A 1 232 ? 8.394 -8.927 3.420 1.00 86.06 232 GLY A N 1
ATOM 1780 C CA . GLY A 1 232 ? 9.236 -9.752 2.543 1.00 86.06 232 GLY A CA 1
ATOM 1781 C C . GLY A 1 232 ? 8.657 -11.114 2.181 1.00 86.06 232 GLY A C 1
ATOM 1782 O O . GLY A 1 232 ? 9.228 -11.806 1.347 1.00 86.06 232 GLY A O 1
ATOM 1783 N N . GLU A 1 233 ? 7.512 -11.500 2.744 1.00 89.75 233 GLU A N 1
ATOM 1784 C CA . GLU A 1 233 ? 6.846 -12.738 2.344 1.00 89.75 233 GLU A CA 1
ATOM 1785 C C . GLU A 1 233 ? 6.032 -12.517 1.071 1.00 89.75 233 GLU A C 1
ATOM 1787 O O . GLU A 1 233 ? 5.220 -11.587 0.987 1.00 89.75 233 GLU A O 1
ATOM 1792 N N . ALA A 1 234 ? 6.190 -13.411 0.094 1.00 89.31 234 ALA A N 1
ATOM 1793 C CA . ALA A 1 234 ? 5.539 -13.307 -1.212 1.00 89.31 234 ALA A CA 1
ATOM 1794 C C . ALA A 1 234 ? 4.003 -13.362 -1.147 1.00 89.31 234 ALA A C 1
ATOM 1796 O O . ALA A 1 234 ? 3.336 -12.918 -2.078 1.00 89.31 234 ALA A O 1
ATOM 1797 N N . GLN A 1 235 ? 3.438 -13.931 -0.079 1.00 88.50 235 GLN A N 1
ATOM 1798 C CA . GLN A 1 235 ? 1.998 -14.090 0.105 1.00 88.50 235 GLN A CA 1
ATOM 1799 C C . GLN A 1 235 ? 1.525 -13.432 1.391 1.00 88.50 235 GLN A C 1
ATOM 1801 O O . GLN A 1 235 ? 2.231 -13.389 2.400 1.00 88.50 235 GLN A O 1
ATOM 1806 N N . VAL A 1 236 ? 0.305 -12.907 1.334 1.00 87.50 236 VAL A N 1
ATOM 1807 C CA . VAL A 1 236 ? -0.363 -12.327 2.492 1.00 87.50 236 VAL A CA 1
ATOM 1808 C C . VAL A 1 236 ? -0.683 -13.417 3.524 1.00 87.50 236 VAL A C 1
ATOM 1810 O O . VAL A 1 236 ? -1.029 -14.540 3.144 1.00 87.50 236 VAL A O 1
ATOM 1813 N N . PRO A 1 237 ? -0.642 -13.111 4.831 1.00 83.38 237 PRO A N 1
ATOM 1814 C CA . PRO A 1 237 ? -1.135 -14.032 5.845 1.00 83.38 237 PRO A CA 1
ATOM 1815 C C . PRO A 1 237 ? -2.597 -14.431 5.598 1.00 83.38 237 PRO A C 1
ATOM 1817 O O . PRO A 1 237 ? -3.473 -13.577 5.452 1.00 83.38 237 PRO A O 1
ATOM 1820 N N . LEU A 1 238 ? -2.882 -15.735 5.639 1.00 83.38 238 LEU A N 1
ATOM 1821 C CA . LEU A 1 238 ? -4.246 -16.283 5.568 1.00 83.38 238 LEU A CA 1
ATOM 1822 C C . LEU A 1 238 ? -4.950 -16.319 6.936 1.00 83.38 238 LEU A C 1
ATOM 1824 O O . LEU A 1 238 ? -5.936 -17.031 7.117 1.00 83.38 238 LEU A O 1
ATOM 1828 N N . ALA A 1 239 ? -4.446 -15.555 7.906 1.00 83.31 239 ALA A N 1
ATOM 1829 C CA . ALA A 1 239 ? -5.027 -15.476 9.237 1.00 83.31 239 ALA A CA 1
ATOM 1830 C C . ALA A 1 239 ? -6.482 -14.967 9.181 1.00 83.31 239 ALA A C 1
ATOM 1832 O O . ALA A 1 239 ? -6.813 -14.132 8.326 1.00 83.31 239 ALA A O 1
ATOM 1833 N N . PRO A 1 240 ? -7.357 -15.440 10.088 1.00 88.19 240 PRO A N 1
ATOM 1834 C CA . PRO A 1 240 ? -8.715 -14.927 10.188 1.00 88.19 240 PRO A CA 1
ATOM 1835 C C . PRO A 1 240 ? -8.714 -13.419 10.490 1.00 88.19 240 PRO A C 1
ATOM 1837 O O . PRO A 1 240 ? -7.755 -12.907 11.079 1.00 88.19 240 PRO A O 1
ATOM 1840 N N . PRO A 1 241 ? -9.766 -12.696 10.065 1.00 93.31 241 PRO A N 1
ATOM 1841 C CA . PRO A 1 241 ? -9.881 -11.274 10.339 1.00 93.31 241 PRO A CA 1
ATOM 1842 C C . PRO A 1 241 ? -9.944 -11.012 11.845 1.00 93.31 241 PRO 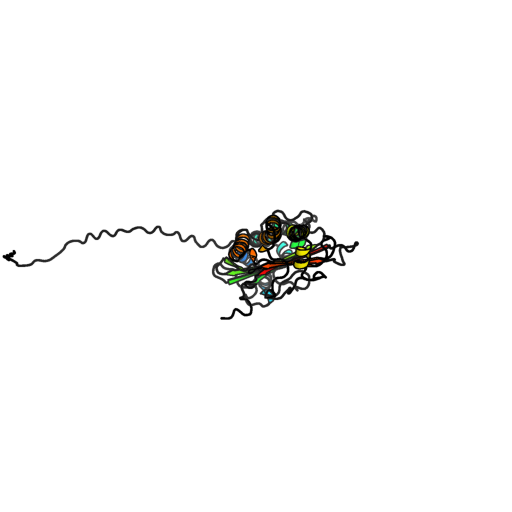A C 1
ATOM 1844 O O . PRO A 1 241 ? -10.442 -11.829 12.619 1.00 93.31 241 PRO A O 1
ATOM 1847 N N . LEU A 1 242 ? -9.423 -9.856 12.246 1.00 93.62 242 LEU A N 1
ATOM 1848 C CA . LEU A 1 242 ? -9.324 -9.435 13.638 1.00 93.62 242 LEU A CA 1
ATOM 1849 C C . LEU A 1 242 ? -10.161 -8.179 13.858 1.00 93.62 242 LEU A C 1
ATOM 1851 O O . LEU A 1 242 ? -10.206 -7.305 12.992 1.00 93.62 242 LEU A O 1
ATOM 1855 N N . GLY A 1 243 ? -10.748 -8.067 15.046 1.00 96.19 243 GLY A N 1
ATOM 1856 C CA . GLY A 1 243 ? -11.444 -6.864 15.476 1.00 96.19 243 GLY A CA 1
ATOM 1857 C C . GLY A 1 243 ? -12.933 -6.833 15.138 1.00 96.19 243 GLY A C 1
ATOM 1858 O O . GLY A 1 243 ? -13.581 -7.862 14.941 1.00 96.19 243 GLY A O 1
ATOM 1859 N N . LEU A 1 244 ? -13.478 -5.620 15.096 1.00 97.31 244 LEU A N 1
ATOM 1860 C CA . LEU A 1 244 ? -14.906 -5.364 14.945 1.00 97.31 244 LEU A CA 1
ATOM 1861 C C . LEU A 1 244 ? -15.315 -5.392 13.471 1.00 97.31 244 LEU A C 1
ATOM 1863 O O . LEU A 1 244 ? -14.635 -4.800 12.632 1.00 97.31 244 LEU A O 1
ATOM 1867 N N . ARG A 1 245 ? -16.423 -6.054 13.143 1.00 97.81 245 ARG A N 1
ATOM 1868 C CA . ARG A 1 245 ? -16.900 -6.172 11.764 1.00 97.81 245 ARG A CA 1
ATOM 1869 C C . ARG A 1 245 ? -17.678 -4.919 11.344 1.00 97.81 245 ARG A C 1
ATOM 1871 O O . ARG A 1 245 ? -18.398 -4.325 12.139 1.00 97.81 245 ARG A O 1
ATOM 1878 N N . TYR A 1 246 ? -17.571 -4.527 10.076 1.00 98.38 246 TYR A N 1
ATOM 1879 C CA . TYR A 1 246 ? -18.188 -3.317 9.520 1.00 98.38 246 TYR A CA 1
ATOM 1880 C C . TYR A 1 246 ? -19.705 -3.241 9.740 1.00 98.38 246 TYR A C 1
ATOM 1882 O O . TYR A 1 246 ? -20.247 -2.181 10.044 1.00 98.38 246 TYR A O 1
ATOM 1890 N N . SER A 1 247 ? -20.396 -4.376 9.623 1.00 97.56 247 SER A N 1
ATOM 1891 C CA . SER A 1 247 ? -21.845 -4.475 9.834 1.00 97.56 247 SER A CA 1
ATOM 1892 C C . SER A 1 247 ? -22.277 -4.231 11.286 1.00 97.56 247 SER A C 1
ATOM 1894 O O . SER A 1 247 ? -23.466 -4.143 11.566 1.00 97.56 247 SER A O 1
ATOM 1896 N N . GLU A 1 248 ? -21.325 -4.153 12.216 1.00 97.25 248 GLU A N 1
ATOM 1897 C CA . GLU A 1 248 ? -21.546 -3.913 13.648 1.00 97.25 248 GLU A CA 1
ATOM 1898 C C . GLU A 1 248 ? -21.275 -2.458 14.051 1.00 97.25 248 GLU A C 1
ATOM 1900 O O . GLU A 1 248 ? -21.393 -2.093 15.222 1.00 97.25 248 GLU A O 1
ATOM 1905 N N . LEU A 1 249 ? -20.880 -1.641 13.076 1.00 98.25 249 LEU A N 1
ATOM 1906 C CA . LEU A 1 249 ? -20.702 -0.208 13.206 1.00 98.25 249 LEU A CA 1
ATOM 1907 C C . LEU A 1 249 ? -22.023 0.506 12.916 1.00 98.25 249 LEU A C 1
ATOM 1909 O O . LEU A 1 249 ? -22.777 0.104 12.026 1.00 98.25 249 LEU A O 1
ATOM 1913 N N . ASP A 1 250 ? -22.285 1.597 13.631 1.00 98.25 250 ASP A N 1
ATOM 1914 C CA . ASP A 1 250 ? -23.375 2.502 13.269 1.00 98.25 250 ASP A CA 1
ATOM 1915 C C . ASP A 1 250 ? -23.060 3.268 11.959 1.00 98.25 250 ASP A C 1
ATOM 1917 O O . ASP A 1 250 ? -21.915 3.268 11.499 1.00 98.25 250 ASP A O 1
ATOM 1921 N N . PRO A 1 251 ? -24.035 3.951 11.329 1.00 98.12 251 PRO A N 1
ATOM 1922 C CA . PRO A 1 251 ? -23.808 4.638 10.055 1.00 98.12 251 PRO A CA 1
ATOM 1923 C C . PRO A 1 251 ? -22.698 5.706 10.068 1.00 98.12 251 PRO A C 1
ATOM 1925 O O . PRO A 1 251 ? -22.062 5.937 9.039 1.00 98.12 251 PRO A O 1
ATOM 1928 N N . VAL A 1 252 ? -22.446 6.364 11.205 1.00 97.56 252 VAL A N 1
ATOM 1929 C CA . VAL A 1 252 ? -21.376 7.368 11.334 1.00 97.56 252 VAL A CA 1
ATOM 1930 C C . VAL A 1 252 ? -20.021 6.668 11.397 1.00 97.56 252 VAL A C 1
ATOM 1932 O O . VAL A 1 252 ? -19.100 7.024 10.660 1.00 97.56 252 VAL A O 1
ATOM 1935 N N . GLN A 1 253 ? -19.917 5.629 12.223 1.00 98.50 253 GLN A N 1
ATOM 1936 C CA . GLN A 1 253 ? -18.735 4.777 12.327 1.00 98.50 253 GLN A CA 1
ATOM 1937 C C . GLN A 1 253 ? -18.398 4.112 10.985 1.00 98.50 253 GLN A C 1
ATOM 1939 O O . GLN A 1 253 ? -17.240 4.067 10.579 1.00 98.50 253 GLN A O 1
ATOM 1944 N N . GLN A 1 254 ? -19.411 3.657 10.253 1.00 98.44 254 GLN A N 1
ATOM 1945 C CA . GLN A 1 254 ? -19.287 3.072 8.921 1.00 98.44 254 GLN A CA 1
ATOM 1946 C C . GLN A 1 254 ? -18.667 4.023 7.892 1.00 98.44 254 GLN A C 1
ATOM 1948 O O . GLN A 1 254 ? -17.912 3.578 7.023 1.00 98.44 254 GLN A O 1
ATOM 1953 N N . GLU A 1 255 ? -18.965 5.319 7.970 1.00 97.19 255 GLU A N 1
ATOM 1954 C CA . GLU A 1 255 ? -18.351 6.318 7.097 1.00 97.19 255 GLU A CA 1
ATOM 1955 C C . GLU A 1 255 ? -16.892 6.580 7.492 1.00 97.19 255 GLU A C 1
ATOM 1957 O O . GLU A 1 255 ? -16.013 6.595 6.629 1.00 97.19 255 GLU A O 1
ATOM 1962 N N . LEU A 1 256 ? -16.606 6.703 8.794 1.00 97.88 256 LEU A N 1
ATOM 1963 C CA . LEU A 1 256 ? -15.235 6.849 9.303 1.00 97.88 256 LEU A CA 1
ATOM 1964 C C . LEU A 1 256 ? -14.355 5.653 8.919 1.00 97.88 256 LEU A C 1
ATOM 1966 O O . LEU A 1 256 ? -13.230 5.834 8.459 1.00 97.88 256 LEU A O 1
ATOM 1970 N N . ALA A 1 257 ? -14.893 4.440 9.024 1.00 97.88 257 ALA A N 1
ATOM 1971 C CA . ALA A 1 257 ? -14.198 3.193 8.737 1.00 97.88 257 ALA A CA 1
ATOM 1972 C C . ALA A 1 257 ? -13.778 3.040 7.265 1.00 97.88 257 ALA A C 1
ATOM 1974 O O . ALA A 1 257 ? -12.767 2.403 6.963 1.00 97.88 257 ALA A O 1
ATOM 1975 N N . ARG A 1 258 ? -14.507 3.659 6.328 1.00 97.50 258 ARG A N 1
ATOM 1976 C CA . ARG A 1 258 ? -14.143 3.640 4.901 1.00 97.50 258 ARG A CA 1
ATOM 1977 C C . ARG A 1 258 ? -12.953 4.540 4.581 1.00 97.50 258 ARG A C 1
ATOM 1979 O O . ARG A 1 258 ? -12.182 4.208 3.682 1.00 97.50 258 ARG A O 1
ATOM 1986 N N . ARG A 1 259 ? -12.791 5.661 5.292 1.00 96.31 259 ARG A N 1
ATOM 1987 C CA . ARG A 1 259 ? -11.766 6.685 5.009 1.00 96.31 259 ARG A CA 1
ATOM 1988 C C . ARG A 1 259 ? -10.344 6.126 4.890 1.00 96.31 259 ARG A C 1
ATOM 1990 O O . ARG A 1 259 ? -9.771 6.299 3.818 1.00 96.31 259 ARG A O 1
ATOM 1997 N N . PRO A 1 260 ? -9.787 5.397 5.879 1.00 96.38 260 PRO A N 1
ATOM 1998 C CA . PRO A 1 260 ? -8.411 4.898 5.791 1.00 96.38 260 PRO A CA 1
ATOM 1999 C C . PRO A 1 260 ? -8.192 3.944 4.609 1.00 96.38 260 PRO A C 1
ATOM 2001 O O . PRO A 1 260 ? -7.142 3.969 3.970 1.00 96.38 260 PRO A O 1
ATOM 2004 N N . VAL A 1 261 ? -9.199 3.134 4.270 1.00 97.19 261 VAL A N 1
ATOM 2005 C CA . VAL A 1 261 ? -9.153 2.210 3.126 1.00 97.19 261 VAL A CA 1
ATOM 2006 C C . VAL A 1 261 ? -9.155 2.979 1.803 1.00 97.19 261 VAL A C 1
ATOM 2008 O O . VAL A 1 261 ? -8.357 2.696 0.907 1.00 97.19 261 VAL A O 1
ATOM 2011 N N . VAL A 1 262 ? -10.042 3.971 1.683 1.00 95.31 262 VAL A N 1
ATOM 2012 C CA . VAL A 1 262 ? -10.152 4.833 0.501 1.00 95.31 262 VAL A CA 1
ATOM 2013 C C . VAL A 1 262 ? -8.888 5.664 0.314 1.00 95.31 262 VAL A C 1
ATOM 2015 O O . VAL A 1 262 ? -8.378 5.741 -0.803 1.00 95.31 262 VAL A O 1
ATOM 2018 N N . ASP A 1 263 ? -8.357 6.247 1.385 1.00 92.19 263 ASP A N 1
ATOM 2019 C CA . ASP A 1 263 ? -7.143 7.056 1.338 1.00 92.19 263 ASP A CA 1
ATOM 2020 C C . ASP A 1 263 ? -5.928 6.221 0.929 1.00 92.19 263 ASP A C 1
ATOM 2022 O O . ASP A 1 263 ? -5.150 6.675 0.093 1.00 92.19 263 ASP A O 1
ATOM 2026 N N . MET A 1 264 ? -5.796 4.977 1.404 1.00 92.31 264 MET A N 1
ATOM 2027 C CA . MET A 1 264 ? -4.723 4.089 0.943 1.00 92.31 264 MET A CA 1
ATOM 2028 C C . MET A 1 264 ? -4.872 3.722 -0.544 1.00 92.31 264 MET A C 1
ATOM 2030 O O . MET A 1 264 ? -3.888 3.696 -1.280 1.00 92.31 264 MET A O 1
ATOM 2034 N N . CYS A 1 265 ? -6.097 3.494 -1.034 1.00 92.38 265 CYS A N 1
ATOM 2035 C CA . CYS A 1 265 ? -6.328 3.238 -2.462 1.00 92.38 265 CYS A CA 1
ATOM 2036 C C . CYS A 1 265 ? -5.988 4.456 -3.335 1.00 92.38 265 CYS A C 1
ATOM 2038 O O . CYS A 1 265 ? -5.471 4.294 -4.439 1.00 92.38 265 CYS A O 1
ATOM 2040 N N . ARG A 1 266 ? -6.254 5.670 -2.840 1.00 88.25 266 ARG A N 1
ATOM 2041 C CA . ARG A 1 266 ? -6.026 6.942 -3.547 1.00 88.25 266 ARG A CA 1
ATOM 2042 C C . ARG A 1 266 ? -4.558 7.349 -3.670 1.00 88.25 266 ARG A C 1
ATOM 2044 O O . ARG A 1 266 ? -4.292 8.354 -4.313 1.00 88.25 266 ARG A O 1
ATOM 2051 N N . MET A 1 267 ? -3.617 6.580 -3.127 1.00 85.25 267 MET A N 1
ATOM 2052 C CA . MET A 1 267 ? -2.198 6.710 -3.483 1.00 85.25 267 MET A CA 1
ATOM 2053 C C . MET A 1 267 ? -1.947 6.335 -4.959 1.00 85.25 267 MET A C 1
ATOM 2055 O O . MET A 1 267 ? -0.981 6.794 -5.564 1.00 85.25 267 MET A O 1
ATOM 2059 N N . LEU A 1 268 ? -2.815 5.515 -5.562 1.00 87.06 268 LEU A N 1
ATOM 2060 C CA . LEU A 1 268 ? -2.634 4.952 -6.902 1.00 87.06 268 LEU A CA 1
ATOM 2061 C C . LEU A 1 268 ? -3.369 5.723 -7.998 1.00 87.06 268 LEU A C 1
ATOM 2063 O O . LEU A 1 268 ? -4.335 6.430 -7.700 1.00 87.06 268 LEU A O 1
ATOM 2067 N N . PRO A 1 269 ? -2.990 5.527 -9.280 1.00 84.50 269 PRO A N 1
ATOM 2068 C CA . PRO A 1 269 ? -3.751 6.045 -10.406 1.00 84.50 269 PRO A CA 1
ATOM 2069 C C . PRO A 1 269 ? -5.235 5.713 -10.269 1.00 84.50 269 PRO A C 1
ATOM 2071 O O . PRO A 1 269 ? -5.604 4.612 -9.848 1.00 84.50 269 PRO A O 1
ATOM 2074 N N . GLN A 1 270 ? -6.084 6.669 -10.649 1.00 86.44 270 GLN A N 1
ATOM 2075 C CA . GLN A 1 270 ? -7.523 6.626 -10.393 1.00 86.44 270 GLN A CA 1
ATOM 2076 C C . GLN A 1 270 ? -8.178 5.322 -10.869 1.00 86.44 270 GLN A C 1
ATOM 2078 O O . GLN A 1 270 ? -9.036 4.783 -10.177 1.00 86.44 270 GLN A O 1
ATOM 2083 N N . GLU A 1 271 ? -7.755 4.786 -12.014 1.00 87.00 271 GLU A N 1
ATOM 2084 C CA . GLU A 1 271 ? -8.267 3.520 -12.547 1.00 87.00 271 GLU A CA 1
ATOM 2085 C C . GLU A 1 271 ? -7.980 2.335 -11.612 1.00 87.00 271 GLU A C 1
ATOM 2087 O O . GLU A 1 271 ? -8.882 1.555 -11.311 1.00 87.00 271 GLU A O 1
ATOM 2092 N N . VAL A 1 272 ? -6.757 2.240 -11.079 1.00 90.25 272 VAL A N 1
ATOM 2093 C CA . VAL A 1 272 ? -6.351 1.175 -10.146 1.00 90.25 272 VAL A CA 1
ATOM 2094 C C . VAL A 1 272 ? -7.047 1.344 -8.793 1.00 90.25 272 VAL A C 1
ATOM 2096 O O . VAL A 1 272 ? -7.527 0.369 -8.212 1.00 90.25 272 VAL A O 1
ATOM 2099 N N . ALA A 1 273 ? -7.144 2.582 -8.300 1.00 91.88 273 ALA A N 1
ATOM 2100 C CA . ALA A 1 273 ? -7.843 2.900 -7.058 1.00 91.88 273 ALA A CA 1
ATOM 2101 C C . ALA A 1 273 ? -9.337 2.537 -7.140 1.00 91.88 273 ALA A C 1
ATOM 2103 O O . ALA A 1 273 ? -9.871 1.875 -6.248 1.00 91.88 273 ALA A O 1
ATOM 2104 N N . ASN A 1 274 ? -10.001 2.924 -8.232 1.00 93.19 274 ASN A N 1
ATOM 2105 C CA . ASN A 1 274 ? -11.408 2.621 -8.476 1.00 93.19 274 ASN A CA 1
ATOM 2106 C C . ASN A 1 274 ? -11.646 1.115 -8.586 1.00 93.19 274 ASN A C 1
ATOM 2108 O O . ASN A 1 274 ? -12.621 0.617 -8.032 1.00 93.19 274 ASN A O 1
ATOM 2112 N N . GLU A 1 275 ? -10.750 0.384 -9.249 1.00 92.88 275 GLU A N 1
ATOM 2113 C CA . GLU A 1 275 ? -10.856 -1.067 -9.381 1.00 92.88 275 GLU A CA 1
ATOM 2114 C C . GLU A 1 275 ? -10.764 -1.782 -8.026 1.00 92.88 275 GLU A C 1
ATOM 2116 O O . GLU A 1 275 ? -11.564 -2.678 -7.736 1.00 92.88 275 GLU A O 1
ATOM 2121 N N . ARG A 1 276 ? -9.852 -1.346 -7.145 1.00 94.06 276 ARG A N 1
ATOM 2122 C CA . ARG A 1 276 ? -9.774 -1.858 -5.766 1.00 94.06 276 ARG A CA 1
ATOM 2123 C C . ARG A 1 276 ? -11.058 -1.593 -4.993 1.00 94.06 276 ARG A C 1
ATOM 2125 O O . ARG A 1 276 ? -11.615 -2.512 -4.396 1.00 94.06 276 ARG A O 1
ATOM 2132 N N . LEU A 1 277 ? -11.544 -0.353 -5.023 1.00 96.12 277 LEU A N 1
ATOM 2133 C CA . LEU A 1 277 ? -12.750 0.045 -4.296 1.00 96.12 277 LEU A CA 1
ATO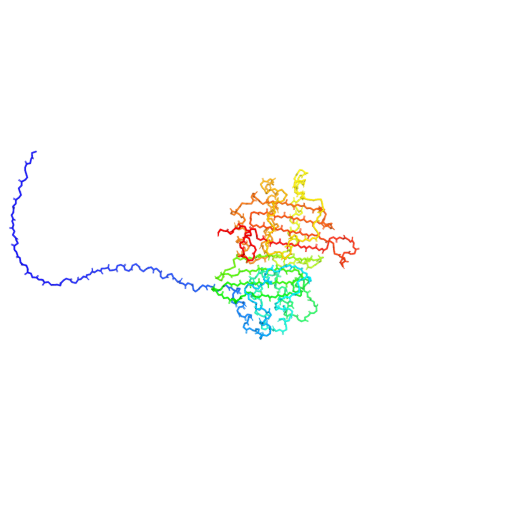M 2134 C C . LEU A 1 277 ? -14.001 -0.667 -4.819 1.00 96.12 277 LEU A C 1
ATOM 2136 O O . LEU A 1 277 ? -14.821 -1.116 -4.019 1.00 96.12 277 LEU A O 1
ATOM 2140 N N . ARG A 1 278 ? -14.116 -0.839 -6.141 1.00 96.25 278 ARG A N 1
ATOM 2141 C CA . ARG A 1 278 ? -15.169 -1.636 -6.781 1.00 96.25 278 ARG A CA 1
ATOM 2142 C C . ARG A 1 278 ? -15.122 -3.084 -6.298 1.00 96.25 278 ARG A C 1
ATOM 2144 O O . ARG A 1 278 ? -16.136 -3.607 -5.852 1.00 96.25 278 ARG A O 1
ATOM 2151 N N . THR A 1 279 ? -13.939 -3.694 -6.301 1.00 94.94 279 THR A N 1
ATOM 2152 C CA . THR A 1 279 ? -13.734 -5.080 -5.852 1.00 94.94 279 THR A CA 1
ATOM 2153 C C . THR A 1 279 ? -14.096 -5.272 -4.374 1.00 94.94 279 THR A C 1
ATOM 2155 O O . THR A 1 279 ? -14.686 -6.286 -4.007 1.00 94.94 279 THR A O 1
ATOM 2158 N N . ILE A 1 280 ? -13.791 -4.295 -3.513 1.00 96.12 280 ILE A N 1
ATOM 2159 C CA . ILE A 1 280 ? -14.208 -4.303 -2.100 1.00 96.12 280 ILE A CA 1
ATOM 2160 C C . ILE A 1 280 ? -15.732 -4.195 -1.986 1.00 96.12 280 ILE A C 1
ATOM 2162 O O . ILE A 1 280 ? -16.343 -4.975 -1.260 1.00 96.12 280 ILE A O 1
ATOM 2166 N N . ALA A 1 281 ? -16.351 -3.265 -2.718 1.00 95.69 281 ALA A N 1
ATOM 2167 C CA . ALA A 1 281 ? -17.797 -3.072 -2.690 1.00 95.69 281 ALA A CA 1
ATOM 2168 C C . ALA A 1 281 ? -18.560 -4.322 -3.164 1.00 95.69 281 ALA A C 1
ATOM 2170 O O . ALA A 1 281 ? -19.526 -4.723 -2.522 1.00 95.69 281 ALA A O 1
ATOM 2171 N N . GLU A 1 282 ? -18.095 -4.974 -4.232 1.00 95.69 282 GLU A N 1
ATOM 2172 C CA . GLU A 1 282 ? -18.695 -6.200 -4.780 1.00 95.69 282 GLU A CA 1
ATOM 2173 C C . GLU A 1 282 ? -18.576 -7.403 -3.845 1.00 95.69 282 GLU A C 1
ATOM 2175 O O . GLU A 1 282 ? -19.470 -8.246 -3.804 1.00 95.69 282 GLU A O 1
ATOM 2180 N N . ARG A 1 283 ? -17.479 -7.494 -3.087 1.00 93.50 283 ARG A N 1
ATOM 2181 C CA . ARG A 1 283 ? -17.269 -8.564 -2.100 1.00 93.50 283 ARG A CA 1
ATOM 2182 C C . ARG A 1 283 ? -17.896 -8.263 -0.737 1.00 93.50 283 ARG A C 1
ATOM 2184 O O . ARG A 1 283 ? -17.898 -9.146 0.115 1.00 93.50 283 ARG A O 1
ATOM 2191 N N . GLY A 1 284 ? -18.463 -7.069 -0.568 1.00 92.44 284 GLY A N 1
ATOM 2192 C CA . GLY A 1 284 ? -19.219 -6.653 0.606 1.00 92.44 284 GLY A CA 1
ATOM 2193 C C . GLY A 1 284 ? -18.348 -6.008 1.681 1.00 92.44 284 GLY A C 1
ATOM 2194 O O . GLY A 1 284 ? -17.486 -6.649 2.282 1.00 92.44 284 GLY A O 1
ATOM 2195 N N . TRP A 1 285 ? -18.640 -4.740 1.983 1.00 96.50 285 TRP A N 1
ATOM 2196 C CA . TRP A 1 285 ? -18.047 -4.036 3.125 1.00 96.50 285 TRP A CA 1
ATOM 2197 C C . TRP A 1 285 ? -18.360 -4.712 4.453 1.00 96.50 285 TRP A C 1
ATOM 2199 O O . TRP A 1 285 ? -17.533 -4.669 5.354 1.00 96.50 285 TRP A O 1
ATOM 2209 N N . ASP A 1 286 ? -19.507 -5.380 4.549 1.00 96.88 286 ASP A N 1
ATOM 2210 C CA . ASP A 1 286 ? -19.966 -6.030 5.771 1.00 96.88 286 ASP A CA 1
ATOM 2211 C C . ASP A 1 286 ? -18.994 -7.088 6.295 1.00 96.88 286 ASP A C 1
ATOM 2213 O O . ASP A 1 286 ? -19.021 -7.355 7.485 1.00 96.88 286 ASP A O 1
ATOM 2217 N N . GLU A 1 287 ? -18.126 -7.665 5.457 1.00 96.12 287 GLU A N 1
ATOM 2218 C CA . GLU A 1 287 ? -17.103 -8.646 5.858 1.00 96.12 287 GLU A CA 1
ATOM 2219 C C . GLU A 1 287 ? -15.751 -8.006 6.233 1.00 96.12 287 GLU A C 1
ATOM 2221 O O . GLU A 1 287 ? -14.787 -8.707 6.552 1.00 96.12 287 GLU A O 1
ATOM 2226 N N . VAL A 1 288 ? -15.635 -6.678 6.175 1.00 98.25 288 VAL A N 1
ATOM 2227 C CA . VAL A 1 288 ? -14.411 -5.960 6.548 1.00 98.25 288 VAL A CA 1
ATOM 2228 C C . VAL A 1 288 ? -14.352 -5.810 8.064 1.00 98.25 288 VAL A C 1
ATOM 2230 O O . VAL A 1 288 ? -15.324 -5.398 8.690 1.00 98.25 288 VAL A O 1
ATOM 2233 N N . HIS A 1 289 ? -13.208 -6.141 8.655 1.00 98.44 289 HIS A N 1
ATOM 2234 C CA . HIS A 1 289 ? -12.975 -6.066 10.094 1.00 98.44 289 HIS A CA 1
ATOM 2235 C C . HIS A 1 289 ? -11.899 -5.037 10.429 1.00 98.44 289 HIS A C 1
ATOM 2237 O O . HIS A 1 289 ? -10.960 -4.846 9.655 1.00 98.44 289 HIS A O 1
ATOM 2243 N N . PHE A 1 290 ? -12.047 -4.403 11.590 1.00 98.38 290 PHE A N 1
ATOM 2244 C CA . PHE A 1 290 ? -11.221 -3.308 12.086 1.00 98.38 290 PHE A CA 1
ATOM 2245 C C . PHE A 1 290 ? -10.650 -3.686 13.454 1.00 98.38 290 PHE A C 1
ATOM 2247 O O . PHE A 1 290 ? -11.349 -3.649 14.469 1.00 98.38 290 PHE A O 1
ATOM 2254 N N . GLY A 1 291 ? -9.376 -4.067 13.467 1.00 97.50 291 GLY A N 1
ATOM 2255 C CA . GLY A 1 291 ? -8.618 -4.405 14.664 1.00 97.50 291 GLY A CA 1
ATOM 2256 C C . GLY A 1 291 ? -7.691 -3.271 15.092 1.00 97.50 291 GLY A C 1
ATOM 2257 O O . GLY A 1 291 ? -7.006 -2.685 14.257 1.00 97.50 291 GLY A O 1
ATOM 2258 N N . TRP A 1 292 ? -7.623 -3.011 16.394 1.00 97.56 292 TRP A N 1
ATOM 2259 C CA . TRP A 1 292 ? -6.731 -2.047 17.039 1.00 97.56 292 TRP A CA 1
ATOM 2260 C C . TRP A 1 292 ? -5.861 -2.736 18.099 1.00 97.56 292 TRP A C 1
ATOM 2262 O O . TRP A 1 292 ? -6.276 -3.724 18.704 1.00 97.56 292 TRP A O 1
ATOM 2272 N N . ALA A 1 293 ? -4.651 -2.234 18.325 1.00 96.38 293 ALA A N 1
ATOM 2273 C CA . ALA A 1 293 ? -3.768 -2.678 19.398 1.00 96.38 293 ALA A CA 1
ATOM 2274 C C . ALA A 1 293 ? -2.859 -1.534 19.863 1.00 96.38 293 ALA A C 1
ATOM 2276 O O . ALA A 1 293 ? -2.361 -0.761 19.041 1.00 96.38 293 ALA A O 1
ATOM 2277 N N . GLY A 1 294 ? -2.583 -1.481 21.166 1.00 94.06 294 GLY A N 1
ATOM 2278 C CA . GLY A 1 294 ? -1.803 -0.413 21.790 1.00 94.06 294 GLY A CA 1
ATOM 2279 C C . GLY A 1 294 ? -2.620 0.833 22.131 1.00 94.06 294 GLY A C 1
ATOM 2280 O O . GLY A 1 294 ? -3.849 0.794 22.217 1.00 94.06 294 GLY A O 1
ATOM 2281 N N . SER A 1 295 ? -1.915 1.937 22.367 1.00 91.62 295 SER A N 1
ATOM 2282 C CA . SER A 1 295 ? -2.508 3.160 22.907 1.00 91.62 295 SER A CA 1
ATOM 2283 C C . SER A 1 295 ? -3.357 3.899 21.880 1.00 91.62 295 SER A C 1
ATOM 2285 O O . SER A 1 295 ? -3.032 3.943 20.702 1.00 91.62 295 SER A O 1
ATOM 2287 N N . GLU A 1 296 ? -4.432 4.543 22.320 1.00 88.88 296 GLU A N 1
ATOM 2288 C CA . GLU A 1 296 ? -5.194 5.472 21.474 1.00 88.88 296 GLU A CA 1
ATOM 2289 C C . GLU A 1 296 ? -4.549 6.864 21.410 1.00 88.88 296 GLU A C 1
ATOM 2291 O O . GLU A 1 296 ? -4.901 7.691 20.561 1.00 88.88 296 GLU A O 1
ATOM 2296 N N . ASN A 1 297 ? -3.581 7.134 22.291 1.00 89.69 297 ASN A N 1
ATOM 2297 C CA . ASN A 1 297 ? -2.797 8.353 22.244 1.00 89.69 297 ASN A CA 1
ATOM 2298 C C . ASN A 1 297 ? -1.887 8.326 21.010 1.00 89.69 297 ASN A C 1
ATOM 2300 O O . ASN A 1 297 ? -1.029 7.460 20.865 1.00 89.69 297 ASN A O 1
ATOM 2304 N N . ARG A 1 298 ? -2.031 9.332 20.138 1.00 88.38 298 ARG A N 1
ATOM 2305 C CA . ARG A 1 298 ? -1.241 9.482 18.904 1.00 88.38 298 ARG A CA 1
ATOM 2306 C C . ARG A 1 298 ? 0.274 9.411 19.141 1.00 88.38 298 ARG A C 1
ATOM 2308 O O . ARG A 1 298 ? 0.988 8.999 18.233 1.00 88.38 298 ARG A O 1
ATOM 2315 N N . LYS A 1 299 ? 0.750 9.847 20.313 1.00 89.31 299 LYS A N 1
ATOM 2316 C CA . LYS A 1 299 ? 2.177 9.891 20.669 1.00 89.31 299 LYS A CA 1
ATOM 2317 C C . LYS A 1 299 ? 2.715 8.584 21.252 1.00 89.31 299 LYS A C 1
ATOM 2319 O O . LYS A 1 299 ? 3.908 8.501 21.511 1.00 89.31 299 LYS A O 1
ATOM 2324 N N . GLU A 1 300 ? 1.870 7.588 21.475 1.00 91.75 300 GLU A N 1
ATOM 2325 C CA . GLU A 1 300 ? 2.254 6.313 22.078 1.00 91.75 300 GLU A CA 1
ATOM 2326 C C . GLU A 1 300 ? 2.119 5.171 21.062 1.00 91.75 300 GLU A C 1
ATOM 2328 O O . GLU A 1 300 ? 1.294 5.269 20.149 1.00 91.75 300 GLU A O 1
ATOM 2333 N N . PRO A 1 301 ? 2.912 4.089 21.186 1.00 94.12 301 PRO A N 1
ATOM 2334 C CA . PRO A 1 301 ? 2.899 2.993 20.225 1.00 94.12 301 PRO A CA 1
ATOM 2335 C C . PRO A 1 301 ? 1.509 2.398 20.004 1.00 94.12 301 PRO A C 1
ATOM 2337 O O . PRO A 1 301 ? 0.773 2.096 20.950 1.00 94.12 301 PRO A O 1
ATOM 2340 N N . HIS A 1 302 ? 1.174 2.187 18.734 1.00 95.56 302 HIS A N 1
ATOM 2341 C CA . HIS A 1 302 ? -0.093 1.597 18.319 1.00 95.56 302 HIS A CA 1
ATOM 2342 C C . HIS A 1 302 ? 0.031 0.887 16.976 1.00 95.56 302 HIS A C 1
ATOM 2344 O O . HIS A 1 302 ? 0.944 1.122 16.191 1.00 95.56 302 HIS A O 1
ATOM 2350 N N . SER A 1 303 ? -0.901 -0.013 16.700 1.00 96.81 303 SER A N 1
ATOM 2351 C CA . SER A 1 303 ? -0.995 -0.702 15.417 1.00 96.81 303 SER A CA 1
ATOM 2352 C C . SER A 1 303 ? -2.440 -1.063 15.131 1.00 96.81 303 SER A C 1
ATOM 2354 O O . SER A 1 303 ? -3.201 -1.334 16.060 1.00 96.81 303 SER A O 1
ATOM 2356 N N . PHE A 1 304 ? -2.810 -1.139 13.863 1.00 97.12 304 PHE A N 1
ATOM 2357 C CA . PHE A 1 304 ? -4.140 -1.583 13.475 1.00 97.12 304 PHE A CA 1
ATOM 2358 C C . PHE A 1 304 ? -4.106 -2.441 12.224 1.00 97.12 304 PHE A C 1
ATOM 2360 O O . PHE A 1 304 ? -3.166 -2.405 11.426 1.00 97.12 304 PHE A O 1
ATOM 2367 N N . ARG A 1 305 ? -5.183 -3.201 12.057 1.00 96.69 305 ARG A N 1
ATOM 2368 C CA . ARG A 1 305 ? -5.418 -4.051 10.903 1.00 96.69 305 ARG A CA 1
ATOM 2369 C C . ARG A 1 305 ? -6.832 -3.824 10.390 1.00 96.69 305 ARG A C 1
ATOM 2371 O O . ARG A 1 305 ? -7.786 -3.930 11.152 1.00 96.69 305 ARG A O 1
ATOM 2378 N N . ILE A 1 306 ? -6.960 -3.556 9.097 1.00 97.81 306 ILE A N 1
ATOM 2379 C CA . ILE A 1 306 ? -8.230 -3.554 8.378 1.00 97.81 306 ILE A CA 1
ATOM 2380 C C . ILE A 1 306 ? -8.188 -4.705 7.384 1.00 97.81 306 ILE A C 1
ATOM 2382 O O . ILE A 1 306 ? -7.349 -4.727 6.485 1.00 97.81 306 ILE A O 1
ATOM 2386 N N . GLN A 1 307 ? -9.064 -5.686 7.558 1.00 97.31 307 GLN A N 1
ATOM 2387 C CA . GLN A 1 307 ? -9.023 -6.916 6.775 1.00 97.31 307 GLN A CA 1
ATOM 2388 C C . GLN A 1 307 ? -10.398 -7.230 6.203 1.00 97.31 307 GLN A C 1
ATOM 2390 O O . GLN A 1 307 ? -11.355 -7.418 6.947 1.00 97.31 307 GLN A O 1
A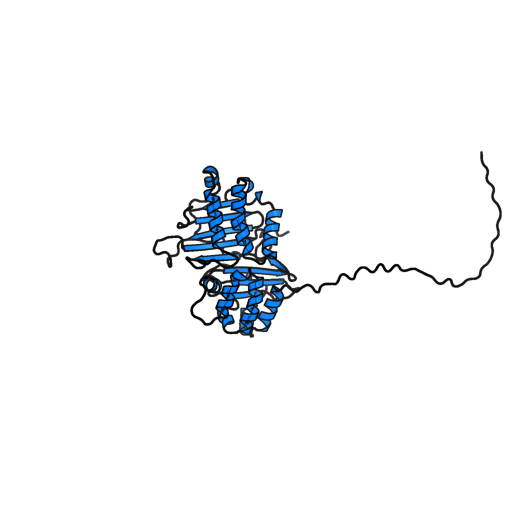TOM 2395 N N . GLY A 1 308 ? -10.477 -7.321 4.878 1.00 96.00 308 GLY A N 1
ATOM 2396 C CA . GLY A 1 308 ? -11.671 -7.760 4.160 1.00 96.00 308 GLY A CA 1
ATOM 2397 C C . GLY A 1 308 ? -11.432 -9.054 3.386 1.00 96.00 308 GLY A C 1
ATOM 2398 O O . GLY A 1 308 ? -10.356 -9.650 3.470 1.00 96.00 308 GLY A O 1
ATOM 2399 N N . PRO A 1 309 ? -12.399 -9.500 2.574 1.00 94.81 309 PRO A N 1
ATOM 2400 C CA . PRO A 1 309 ? -12.219 -10.664 1.706 1.00 94.81 309 PRO A CA 1
ATOM 2401 C C . PRO A 1 309 ? -11.118 -10.480 0.651 1.00 94.81 309 PRO A C 1
ATOM 2403 O O . PRO A 1 309 ? -10.497 -11.450 0.238 1.00 94.81 309 PRO A O 1
ATOM 2406 N N . THR A 1 310 ? -10.864 -9.242 0.218 1.00 94.62 310 THR A N 1
ATOM 2407 C CA . THR A 1 310 ? -10.012 -8.939 -0.947 1.00 94.62 310 THR A CA 1
ATOM 2408 C C . THR A 1 310 ? -8.670 -8.319 -0.592 1.00 94.62 310 THR A C 1
ATOM 2410 O O . THR A 1 310 ? -7.768 -8.314 -1.429 1.00 94.62 310 THR A O 1
ATOM 2413 N N . PHE A 1 311 ? -8.512 -7.806 0.629 1.00 96.19 311 PHE A N 1
ATOM 2414 C CA . PHE A 1 311 ? -7.336 -7.040 1.025 1.00 96.19 311 PHE A CA 1
ATOM 2415 C C . PHE A 1 311 ? -7.012 -7.169 2.513 1.00 96.19 311 PHE A C 1
ATOM 2417 O O . PHE A 1 311 ? -7.854 -7.549 3.333 1.00 96.19 311 PHE A O 1
ATOM 2424 N N . LEU A 1 312 ? -5.775 -6.804 2.830 1.00 96.75 312 LEU A N 1
ATOM 2425 C CA . LEU A 1 312 ? -5.274 -6.551 4.171 1.00 96.75 312 LEU A CA 1
ATOM 2426 C C . LEU A 1 312 ? -4.559 -5.195 4.155 1.00 96.75 312 LEU A C 1
ATOM 2428 O O . LEU A 1 312 ? -3.632 -5.004 3.370 1.00 96.75 312 LEU A O 1
ATOM 2432 N N . LEU A 1 313 ? -4.990 -4.279 5.016 1.00 97.19 313 LEU A N 1
ATOM 2433 C CA . LEU A 1 313 ? -4.285 -3.046 5.346 1.00 97.19 313 LEU A CA 1
ATOM 2434 C C . LEU A 1 313 ? -3.784 -3.160 6.783 1.00 97.19 313 LEU A C 1
ATOM 2436 O O . LEU A 1 313 ? -4.579 -3.309 7.706 1.00 97.19 313 LEU A O 1
ATOM 2440 N N . GLU A 1 314 ? -2.477 -3.105 6.975 1.00 96.31 314 GLU A N 1
ATOM 2441 C CA . GLU A 1 314 ? -1.855 -3.152 8.294 1.00 96.31 314 GLU A CA 1
ATOM 2442 C C . GLU A 1 314 ? -0.972 -1.929 8.476 1.00 96.31 314 GLU A C 1
ATOM 2444 O O . GLU A 1 314 ? -0.221 -1.576 7.569 1.00 96.31 314 GLU A O 1
ATOM 2449 N N . CYS A 1 315 ? -1.070 -1.287 9.636 1.00 96.25 315 CYS A N 1
ATOM 2450 C CA . CYS A 1 315 ? -0.208 -0.170 9.980 1.00 96.25 315 CYS A CA 1
ATOM 2451 C C . CYS A 1 315 ? 0.359 -0.319 11.389 1.00 96.25 315 CYS A C 1
ATOM 2453 O O . CYS A 1 315 ? -0.339 -0.752 12.311 1.00 96.25 315 CYS A O 1
ATOM 2455 N N . VAL A 1 316 ? 1.610 0.098 11.553 1.00 95.38 316 VAL A N 1
ATOM 2456 C CA . VAL A 1 316 ? 2.328 0.150 12.829 1.00 95.38 316 VAL A CA 1
ATOM 2457 C C . VAL A 1 316 ? 2.864 1.554 13.060 1.00 95.38 316 VAL A C 1
ATOM 2459 O O . VAL A 1 316 ? 3.267 2.235 12.118 1.00 95.38 316 VAL A O 1
ATOM 2462 N N . ALA A 1 317 ? 2.834 1.980 14.316 1.00 94.44 317 ALA A N 1
ATOM 2463 C CA . ALA A 1 317 ? 3.332 3.257 14.781 1.00 94.44 317 ALA A CA 1
ATOM 2464 C C . ALA A 1 317 ? 4.275 2.999 15.963 1.00 94.44 317 ALA A C 1
ATOM 2466 O O . ALA A 1 317 ? 3.854 2.472 16.999 1.00 94.44 317 ALA A O 1
ATOM 2467 N N . THR A 1 318 ? 5.551 3.322 15.786 1.00 92.06 318 THR A N 1
ATOM 2468 C CA . THR A 1 318 ? 6.637 2.974 16.705 1.00 92.06 318 THR A CA 1
ATOM 2469 C C . THR A 1 318 ? 7.488 4.192 17.055 1.00 92.06 318 THR A C 1
ATOM 2471 O O . THR A 1 318 ? 7.383 5.258 16.447 1.00 92.06 318 THR A O 1
ATOM 2474 N N . VAL A 1 319 ? 8.294 4.025 18.100 1.00 87.69 319 VAL A N 1
ATOM 2475 C CA . VAL A 1 319 ? 9.306 4.986 18.544 1.00 87.69 319 VAL A CA 1
ATOM 2476 C C . VAL A 1 319 ? 10.633 4.557 17.927 1.00 87.69 319 VAL A C 1
ATOM 2478 O O . VAL A 1 319 ? 10.984 3.379 18.019 1.00 87.69 319 VAL A O 1
ATOM 2481 N N . SER A 1 320 ? 11.345 5.479 17.287 1.00 76.12 320 SER A N 1
ATOM 2482 C CA . SER A 1 320 ? 12.699 5.251 16.790 1.00 76.12 320 SER A CA 1
ATOM 2483 C C . SER A 1 320 ? 13.744 5.855 17.721 1.00 76.12 320 SER A C 1
ATOM 2485 O O . SER A 1 320 ? 13.550 6.931 18.280 1.00 76.12 320 SER A O 1
ATOM 2487 N N . ASP A 1 321 ? 14.895 5.197 17.835 1.00 63.81 321 ASP A N 1
ATOM 2488 C CA . ASP A 1 321 ? 15.968 5.646 18.729 1.00 63.81 321 ASP A CA 1
ATOM 2489 C C . ASP A 1 321 ? 16.666 6.940 18.253 1.00 63.81 321 ASP A C 1
ATOM 2491 O O . ASP A 1 321 ? 17.395 7.565 19.020 1.00 63.81 321 ASP A O 1
ATOM 2495 N N . GLU A 1 322 ? 16.468 7.363 16.997 1.00 59.81 322 GLU A N 1
ATOM 2496 C CA . GLU A 1 322 ? 17.256 8.446 16.382 1.00 59.81 322 GLU A CA 1
ATOM 2497 C C . GLU A 1 322 ? 16.562 9.819 16.375 1.00 59.81 322 GLU A C 1
ATOM 2499 O O . GLU A 1 322 ? 17.254 10.829 16.254 1.00 59.81 322 GLU A O 1
ATOM 2504 N N . PHE A 1 323 ? 15.224 9.888 16.474 1.00 56.84 323 PHE A N 1
ATOM 2505 C CA . PHE A 1 323 ? 14.472 11.148 16.313 1.00 56.84 323 PHE A CA 1
ATOM 2506 C C . PHE A 1 323 ? 13.707 11.573 17.576 1.00 56.84 323 PHE A C 1
ATOM 2508 O O . PHE A 1 323 ? 13.632 12.767 17.880 1.00 56.84 323 PHE A O 1
ATOM 2515 N N . SER A 1 324 ? 13.165 10.632 18.354 1.00 56.38 324 SER A N 1
ATOM 2516 C CA . SER A 1 324 ? 12.380 10.962 19.546 1.00 56.38 324 SER A CA 1
ATOM 2517 C C . SER A 1 324 ? 13.260 11.156 20.788 1.00 56.38 324 SER A C 1
ATOM 2519 O O . SER A 1 324 ? 13.506 10.226 21.555 1.00 56.38 324 SER A O 1
ATOM 2521 N N . GLY A 1 325 ? 13.696 12.390 21.048 1.00 60.34 325 GLY A N 1
ATOM 2522 C CA . GLY A 1 325 ? 14.321 12.748 22.331 1.00 60.34 325 GLY A CA 1
ATOM 2523 C C . GLY A 1 325 ? 13.360 12.685 23.533 1.00 60.34 325 GLY A C 1
ATOM 2524 O O . GLY A 1 325 ? 13.807 12.684 24.678 1.00 60.34 325 GLY A O 1
ATOM 2525 N N . ASP A 1 326 ? 12.047 12.630 23.283 1.00 72.56 326 ASP A N 1
ATOM 2526 C CA . ASP A 1 326 ? 10.975 12.577 24.287 1.00 72.56 326 ASP A CA 1
ATOM 2527 C C . ASP A 1 326 ? 10.287 11.201 24.395 1.00 72.56 326 ASP A C 1
ATOM 2529 O O . ASP A 1 326 ? 9.358 11.046 25.190 1.00 72.56 326 ASP A O 1
ATOM 2533 N N . GLY A 1 327 ? 10.734 10.203 23.619 1.00 75.25 327 GLY A N 1
ATOM 2534 C CA . GLY A 1 327 ? 10.154 8.856 23.588 1.00 75.25 327 GLY A CA 1
ATOM 2535 C C . GLY A 1 327 ? 8.765 8.762 22.941 1.00 75.25 327 GLY A C 1
ATOM 2536 O O . GLY A 1 327 ? 8.062 7.776 23.169 1.00 75.25 327 GLY A O 1
ATOM 2537 N N . ALA A 1 328 ? 8.338 9.772 22.173 1.00 85.50 328 ALA A N 1
ATOM 2538 C CA . ALA A 1 328 ? 7.078 9.740 21.436 1.00 85.50 328 ALA A CA 1
ATOM 2539 C C . ALA A 1 328 ? 7.190 8.971 20.109 1.00 85.50 328 ALA A C 1
ATOM 2541 O O . ALA A 1 328 ? 8.243 8.928 19.479 1.00 85.50 328 ALA A O 1
ATOM 2542 N N . VAL A 1 329 ? 6.068 8.403 19.652 1.00 87.81 329 VAL A N 1
ATOM 2543 C CA . VAL A 1 329 ? 5.954 7.806 18.315 1.00 87.81 329 VAL A CA 1
ATOM 2544 C C . VAL A 1 329 ? 6.347 8.824 17.258 1.00 87.81 329 VAL A C 1
ATOM 2546 O O . VAL A 1 329 ? 5.765 9.908 17.157 1.00 87.81 329 VAL A O 1
ATOM 2549 N N . ASP A 1 330 ? 7.290 8.412 16.430 1.00 86.88 330 ASP A N 1
ATOM 2550 C CA . ASP A 1 330 ? 7.862 9.208 15.362 1.00 86.88 330 ASP A CA 1
ATOM 2551 C C . ASP A 1 330 ? 7.982 8.419 14.063 1.00 86.88 330 ASP A C 1
ATOM 2553 O O . ASP A 1 330 ? 8.435 8.994 13.088 1.00 86.88 330 ASP A O 1
ATOM 2557 N N . THR A 1 331 ? 7.603 7.140 14.032 1.00 89.94 331 THR A N 1
ATOM 2558 C CA . THR A 1 331 ? 7.748 6.262 12.874 1.00 89.94 331 THR A CA 1
ATOM 2559 C C . THR A 1 331 ? 6.432 5.565 12.596 1.00 89.94 331 THR A C 1
ATOM 2561 O O . THR A 1 331 ? 5.807 5.002 13.492 1.00 89.94 331 THR A O 1
ATOM 2564 N N . TRP A 1 332 ? 6.019 5.567 11.336 1.00 92.56 332 TRP A N 1
ATOM 2565 C CA . TRP A 1 332 ? 4.822 4.885 10.876 1.00 92.56 332 TRP A CA 1
ATOM 2566 C C . TRP A 1 332 ? 5.133 4.058 9.646 1.00 92.56 332 TRP A C 1
ATOM 2568 O O . TRP A 1 332 ? 5.891 4.479 8.773 1.00 92.56 332 TRP A O 1
ATOM 2578 N N . GLN A 1 333 ? 4.499 2.899 9.552 1.00 93.50 333 GLN A N 1
ATOM 2579 C CA . GLN A 1 333 ? 4.504 2.072 8.356 1.00 93.50 333 GLN A CA 1
ATOM 2580 C C . GLN A 1 333 ? 3.084 1.597 8.090 1.00 93.50 333 GLN A C 1
ATOM 2582 O O . GLN A 1 333 ? 2.377 1.227 9.023 1.00 93.50 333 GLN A O 1
ATOM 2587 N N . CYS A 1 334 ? 2.680 1.588 6.827 1.00 94.75 334 CYS A N 1
ATOM 2588 C CA . CYS A 1 334 ? 1.409 1.053 6.368 1.00 94.75 334 CYS A CA 1
ATOM 2589 C C . CYS A 1 334 ? 1.641 0.174 5.143 1.00 94.75 334 CYS A C 1
ATOM 2591 O O . CYS A 1 334 ? 2.275 0.605 4.179 1.00 94.75 334 CYS A O 1
ATOM 2593 N N . VAL A 1 335 ? 1.087 -1.036 5.161 1.00 95.56 335 VAL A N 1
ATOM 2594 C CA . VAL A 1 335 ? 1.133 -1.983 4.049 1.00 95.56 335 VAL A CA 1
ATOM 2595 C C . VAL A 1 335 ? -0.273 -2.314 3.564 1.00 95.56 335 VAL A C 1
ATOM 2597 O O . VAL A 1 335 ? -1.182 -2.549 4.355 1.00 95.56 335 VAL A O 1
ATOM 2600 N N . TRP A 1 336 ? -0.437 -2.381 2.248 1.00 96.12 336 TRP A N 1
ATOM 2601 C CA . TRP A 1 336 ? -1.595 -2.930 1.566 1.00 96.12 336 TRP A CA 1
ATOM 2602 C C . TRP A 1 336 ? -1.207 -4.218 0.836 1.00 96.12 336 TRP A C 1
ATOM 2604 O O . TRP A 1 336 ? -0.303 -4.235 -0.005 1.00 96.12 336 TRP A O 1
ATOM 2614 N N . ARG A 1 337 ? -1.929 -5.299 1.123 1.00 95.94 337 ARG A N 1
ATOM 2615 C CA . ARG A 1 337 ? -1.727 -6.635 0.549 1.00 95.94 337 ARG A CA 1
ATOM 2616 C C . ARG A 1 337 ? -3.015 -7.135 -0.099 1.00 95.94 337 ARG A C 1
ATOM 2618 O O . ARG A 1 337 ? -4.111 -6.849 0.390 1.00 95.94 337 ARG A O 1
ATOM 2625 N N . SER A 1 338 ? -2.896 -7.905 -1.176 1.00 94.44 338 SER A N 1
ATOM 2626 C CA . SER A 1 338 ? -4.035 -8.553 -1.833 1.00 94.44 338 SER A CA 1
ATOM 2627 C C . SER A 1 338 ? -4.321 -9.902 -1.187 1.00 94.44 338 SER A C 1
ATOM 2629 O O . SER A 1 338 ? -3.480 -10.797 -1.197 1.00 94.44 338 SER A O 1
ATOM 2631 N N . ARG A 1 339 ? -5.554 -10.098 -0.710 1.00 93.06 339 ARG A N 1
ATOM 2632 C CA . ARG A 1 339 ? -6.050 -11.420 -0.283 1.00 93.06 339 ARG A CA 1
ATOM 2633 C C . ARG A 1 339 ? -6.575 -12.268 -1.432 1.00 93.06 339 ARG A C 1
ATOM 2635 O O . ARG A 1 339 ? -7.184 -13.296 -1.195 1.00 93.06 339 ARG A O 1
ATOM 2642 N N . GLN A 1 340 ? -6.321 -11.842 -2.664 1.00 89.94 340 GLN A N 1
ATOM 2643 C CA . GLN A 1 340 ? -6.493 -12.645 -3.874 1.00 89.94 340 GLN A CA 1
ATOM 2644 C C . GLN A 1 340 ? -5.135 -13.112 -4.429 1.00 89.94 340 GLN A C 1
ATOM 2646 O O . GLN A 1 340 ? -5.093 -13.745 -5.477 1.00 89.94 340 GLN A O 1
ATOM 2651 N N . GLY A 1 341 ? -4.044 -12.789 -3.721 1.00 92.38 341 GLY A N 1
ATOM 2652 C CA . GLY A 1 341 ? -2.675 -13.121 -4.082 1.00 92.38 341 GLY A CA 1
ATOM 2653 C C . GLY A 1 341 ? -1.875 -11.897 -4.518 1.00 92.38 341 GLY A C 1
ATOM 2654 O O . GLY A 1 341 ? -2.297 -11.109 -5.371 1.00 92.38 341 GLY A O 1
ATOM 2655 N N . ASP A 1 342 ? -0.717 -11.711 -3.889 1.00 94.94 342 ASP A N 1
ATOM 2656 C CA . ASP A 1 342 ? 0.227 -10.658 -4.254 1.00 94.94 342 ASP A CA 1
ATOM 2657 C C . ASP A 1 342 ? 1.038 -11.037 -5.490 1.00 94.94 342 ASP A C 1
ATOM 2659 O O . ASP A 1 342 ? 1.116 -12.205 -5.874 1.00 94.94 342 ASP A O 1
ATOM 2663 N N . PHE A 1 343 ? 1.632 -10.034 -6.146 1.00 95.19 343 PHE A N 1
ATOM 2664 C CA . PHE A 1 343 ? 2.449 -10.226 -7.347 1.00 95.19 343 PHE A CA 1
ATOM 2665 C C . PHE A 1 343 ? 1.731 -10.968 -8.492 1.00 95.19 343 PHE A C 1
ATOM 2667 O O . PHE A 1 343 ? 2.381 -11.566 -9.356 1.00 95.19 343 PHE A O 1
ATOM 2674 N N . GLY A 1 344 ? 0.391 -10.954 -8.498 1.00 92.38 344 GLY A N 1
ATOM 2675 C CA . GLY A 1 344 ? -0.423 -11.696 -9.461 1.00 92.38 344 GLY A CA 1
ATOM 2676 C C . GLY A 1 344 ? -0.216 -13.213 -9.388 1.00 92.38 344 GLY A C 1
ATOM 2677 O O . GLY A 1 344 ? -0.401 -13.894 -10.399 1.00 92.38 344 GLY A O 1
ATOM 2678 N N . LEU A 1 345 ? 0.238 -13.716 -8.238 1.00 92.62 345 LEU A N 1
ATOM 2679 C CA . LEU A 1 345 ? 0.333 -15.136 -7.927 1.00 92.62 345 LEU A CA 1
ATOM 2680 C C . LEU A 1 345 ? -1.003 -15.617 -7.347 1.00 92.62 345 LEU A C 1
ATOM 2682 O O . LEU A 1 345 ? -1.645 -14.848 -6.638 1.00 92.62 345 LEU A O 1
ATOM 2686 N N . PRO A 1 346 ? -1.424 -16.865 -7.600 1.00 87.69 346 PRO A N 1
ATOM 2687 C CA . PRO A 1 346 ? -2.542 -17.453 -6.869 1.00 87.69 346 PRO A CA 1
ATOM 2688 C C . PRO A 1 346 ? -2.188 -17.614 -5.383 1.00 87.69 346 PRO A C 1
ATOM 2690 O O . PRO A 1 346 ? -1.012 -17.752 -5.032 1.00 87.69 346 PRO A O 1
ATOM 2693 N N . LEU A 1 347 ? -3.199 -17.642 -4.510 1.00 81.81 347 LEU A N 1
ATOM 2694 C CA . LEU A 1 347 ? -2.979 -17.993 -3.108 1.00 81.81 347 LEU A CA 1
ATOM 2695 C C . LEU A 1 347 ? -2.454 -19.431 -3.002 1.00 81.81 347 LEU A C 1
ATOM 2697 O O . LEU A 1 347 ? -2.869 -20.330 -3.739 1.00 81.81 347 LEU A O 1
ATOM 2701 N N . VAL A 1 348 ? -1.556 -19.663 -2.046 1.00 68.88 348 VAL A N 1
ATOM 2702 C CA . VAL A 1 348 ? -1.078 -21.012 -1.719 1.00 68.88 348 VAL A CA 1
ATOM 2703 C C . VAL A 1 348 ? -2.264 -21.820 -1.185 1.00 68.88 348 VAL A C 1
ATOM 2705 O O . VAL A 1 348 ? -2.760 -21.540 -0.097 1.00 68.88 348 VAL A O 1
ATOM 2708 N N . GLY A 1 349 ? -2.731 -22.795 -1.971 1.00 59.06 349 GLY A N 1
ATOM 2709 C CA . GLY A 1 349 ? -3.920 -23.609 -1.679 1.00 59.06 349 GLY A CA 1
ATOM 2710 C C . GLY A 1 349 ? -4.994 -23.593 -2.773 1.00 59.06 349 GLY A C 1
ATOM 2711 O O . GLY A 1 349 ? -5.792 -24.521 -2.823 1.00 59.06 349 GLY A O 1
ATOM 2712 N N . ASP A 1 350 ? -4.960 -22.626 -3.698 1.00 45.19 350 ASP A N 1
ATOM 2713 C CA . ASP A 1 350 ? -5.900 -22.526 -4.834 1.00 45.19 350 ASP A CA 1
ATOM 2714 C C . ASP A 1 350 ? -5.409 -23.276 -6.092 1.00 45.19 350 ASP A C 1
ATOM 2716 O O . ASP A 1 350 ? -5.794 -22.976 -7.224 1.00 45.19 350 ASP A O 1
ATOM 2720 N N . SER A 1 351 ? -4.530 -24.265 -5.909 1.00 36.75 351 SER A N 1
ATOM 2721 C CA . SER A 1 351 ? -4.103 -25.175 -6.975 1.00 36.75 351 SER A CA 1
ATOM 2722 C C . SER A 1 351 ? -5.224 -26.176 -7.268 1.00 36.75 351 SER A C 1
ATOM 2724 O O . SER A 1 351 ? -5.273 -27.237 -6.650 1.00 36.75 351 SER A O 1
ATOM 2726 N N . ASN A 1 352 ? -6.131 -25.829 -8.181 1.00 34.91 352 ASN A N 1
ATOM 2727 C CA . ASN A 1 352 ? -6.954 -26.830 -8.869 1.00 34.91 352 ASN A CA 1
ATOM 2728 C C . ASN A 1 352 ? -6.164 -27.500 -9.991 1.00 34.91 352 ASN A C 1
ATOM 2730 O O . ASN A 1 352 ? -5.481 -26.763 -10.742 1.00 34.91 352 ASN A O 1
#